Protein AF-A0A8J2YI55-F1 (afdb_monomer)

InterPro domains:
  IPR054331 LiaF, transmembrane domain [PF22570] (16-125)

Secondary structure (DSSP, 8-state):
----------HHHHHHHHHHHHHHHHHHHHHTT-S-HHHHHHHHHHHHHHHHHHHHHHHHHHHH-TTS-TTSHHHHHHHHHHHHHHHHHHHTTSS---TTGGGGGHHHHHHHHHHHHHH------------------TT----HHHHHHHHHHHHHHHHHHHHHHHHHHHHHHHHHHHHHHHHTS--HHHHHHHHHHHHHHHHHHHHHHHHS---------------

Foldseek 3Di:
DDPPPPPPPPPVNVVVVVVCVVVVVVVVCVVVVVDDPVVVVVVLLCVLVVLLVQLVCLCCVCVVPVPDDPPPRPVVSPVSNVVSVQSNCCSVVNDPADPPCPVVCVVVVVVVVVVCVVPVPPPPPVPPPPDDDDPDDDDDDPPVVVVVVVVVVVVVVVVVVVVVVVVVVVVVVVVVVVVVVVVPPPPVVVVVVVVVVVVVVVVVVVVVVVPPDPPPDDDDDDDDDDD

Solvent-accessible surface area (backbone atoms only — not comparable to full-atom values): 13763 Å² total; per-residue (Å²): 136,85,82,77,80,75,81,77,74,53,67,70,60,52,52,52,49,53,50,50,52,52,53,51,51,52,48,51,45,55,72,68,58,73,58,51,77,81,54,52,66,61,47,64,67,52,51,24,58,55,34,30,52,48,8,49,48,36,51,47,51,59,72,77,40,83,83,57,81,86,78,66,55,48,62,57,8,52,53,35,25,54,54,13,47,47,39,43,35,24,76,69,69,77,43,98,51,59,91,81,45,62,73,74,46,50,64,60,53,50,57,46,53,51,48,44,64,72,68,58,74,70,74,78,71,77,70,74,89,78,73,93,74,84,92,80,74,99,76,79,71,84,57,64,64,62,54,52,54,53,52,52,52,54,53,53,52,51,54,55,50,54,50,50,55,52,52,51,54,54,49,52,52,50,52,49,54,53,50,50,57,60,67,64,53,73,63,66,66,58,56,53,52,56,51,49,52,53,53,48,55,54,49,51,54,53,51,50,67,71,66,57,74,82,81,72,80,77,83,79,88,78,88,80,86,89,134

Mean predicted aligned error: 19.99 Å

pLDDT: mean 71.36, std 14.07, range [44.28, 94.06]

Structure (mmCIF, N/CA/C/O backbone):
data_AF-A0A8J2YI55-F1
#
_entry.id   AF-A0A8J2YI55-F1
#
loop_
_atom_site.group_PDB
_atom_site.id
_atom_site.type_symbol
_atom_site.label_atom_id
_atom_site.label_alt_id
_atom_site.label_comp_id
_atom_site.label_asym_id
_atom_site.label_entity_id
_atom_site.label_seq_id
_atom_site.pdbx_PDB_ins_code
_atom_site.Cartn_x
_atom_site.Cartn_y
_atom_site.Cartn_z
_atom_site.occupancy
_atom_site.B_iso_or_equiv
_atom_site.auth_seq_id
_atom_site.auth_comp_id
_atom_site.auth_asym_id
_atom_site.auth_atom_id
_atom_site.pdbx_PDB_model_num
ATOM 1 N N . MET A 1 1 ? -36.485 -15.319 9.448 1.00 51.00 1 MET A N 1
ATOM 2 C CA . MET A 1 1 ? -35.736 -15.897 8.304 1.00 51.00 1 MET A CA 1
ATOM 3 C C . MET A 1 1 ? -34.389 -15.189 8.170 1.00 51.00 1 MET A C 1
ATOM 5 O O . MET A 1 1 ? -34.355 -13.976 8.006 1.00 51.00 1 MET A O 1
ATOM 9 N N . LYS A 1 2 ? -33.278 -15.913 8.351 1.00 55.47 2 LYS A N 1
ATOM 10 C CA . LYS A 1 2 ? -31.9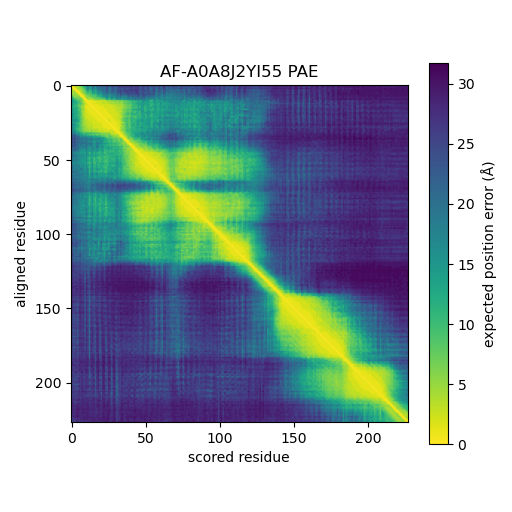15 -15.363 8.473 1.00 55.47 2 LYS A CA 1
ATOM 11 C C . LYS A 1 2 ? -31.319 -15.181 7.069 1.00 55.47 2 LYS A C 1
ATOM 13 O O . LYS A 1 2 ? -30.991 -16.163 6.410 1.00 55.47 2 LYS A O 1
ATOM 18 N N . LYS A 1 3 ? -31.228 -13.933 6.596 1.00 56.69 3 LYS A N 1
ATOM 19 C CA . LYS A 1 3 ? -30.654 -13.567 5.290 1.00 56.69 3 LYS A CA 1
ATOM 20 C C . LYS A 1 3 ? -29.172 -13.965 5.274 1.00 56.69 3 LYS A C 1
ATOM 22 O O . LYS A 1 3 ? -28.342 -13.279 5.870 1.00 56.69 3 LYS A O 1
ATOM 27 N N . ARG A 1 4 ? -28.847 -15.111 4.663 1.00 57.25 4 ARG A N 1
ATOM 28 C CA . ARG A 1 4 ? -27.460 -15.559 4.469 1.00 57.25 4 ARG A CA 1
ATOM 29 C C . ARG A 1 4 ? -26.778 -14.536 3.563 1.00 57.25 4 ARG A C 1
ATOM 31 O O . ARG A 1 4 ? -27.157 -14.393 2.406 1.00 57.25 4 ARG A O 1
ATOM 38 N N . ARG A 1 5 ? -25.814 -13.788 4.104 1.00 56.59 5 ARG A N 1
ATOM 39 C CA . ARG A 1 5 ? -24.928 -12.944 3.301 1.00 56.59 5 ARG A CA 1
ATOM 40 C C . ARG A 1 5 ? -24.047 -13.900 2.505 1.00 56.59 5 ARG A C 1
ATOM 42 O O . ARG A 1 5 ? -23.132 -14.494 3.064 1.00 56.59 5 ARG A O 1
ATOM 49 N N . SER A 1 6 ? -24.375 -14.120 1.238 1.00 50.78 6 SER A N 1
ATOM 50 C CA . SER A 1 6 ? -23.466 -14.783 0.314 1.00 50.78 6 SER A CA 1
ATOM 51 C C . SER A 1 6 ? -22.209 -13.921 0.229 1.00 50.78 6 SER A C 1
ATOM 53 O O . SER A 1 6 ? -22.282 -12.789 -0.253 1.00 50.78 6 SER A O 1
ATOM 55 N N . LEU A 1 7 ? -21.081 -14.422 0.745 1.00 50.50 7 LEU A N 1
ATOM 56 C CA . LEU A 1 7 ? -19.764 -13.871 0.442 1.00 50.50 7 LEU A CA 1
ATOM 57 C C . LEU A 1 7 ? -19.534 -14.072 -1.056 1.00 50.50 7 LEU A C 1
ATOM 59 O O . LEU A 1 7 ? -18.976 -15.075 -1.489 1.00 50.50 7 LEU A O 1
ATOM 63 N N . THR A 1 8 ? -20.005 -13.135 -1.868 1.00 50.19 8 THR A N 1
ATOM 64 C CA . THR A 1 8 ? -19.547 -13.009 -3.245 1.00 50.19 8 THR A CA 1
ATOM 65 C C . THR A 1 8 ?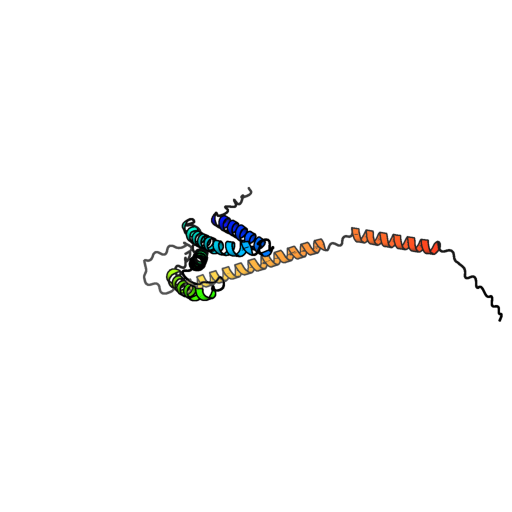 -18.141 -12.438 -3.156 1.00 50.19 8 THR A C 1
ATOM 67 O O . THR A 1 8 ? -17.954 -11.221 -3.137 1.00 50.19 8 THR A O 1
ATOM 70 N N . PHE A 1 9 ? -17.155 -13.317 -2.981 1.00 57.00 9 PHE A N 1
ATOM 71 C CA . PHE A 1 9 ? -15.755 -12.937 -3.078 1.00 57.00 9 PHE A CA 1
ATOM 72 C C . PHE A 1 9 ? -15.529 -12.502 -4.523 1.00 57.00 9 PHE A C 1
ATOM 74 O O . PHE A 1 9 ? -15.527 -13.320 -5.441 1.00 57.00 9 PHE A O 1
ATOM 81 N N . SER A 1 10 ? -15.430 -11.194 -4.740 1.00 67.25 10 SER A N 1
ATOM 82 C CA . SER A 1 10 ? -15.095 -10.653 -6.047 1.00 67.25 10 SER A CA 1
ATOM 83 C C . SER A 1 10 ? -13.754 -11.255 -6.461 1.00 67.25 10 SER A C 1
ATOM 85 O O . SER A 1 10 ? -12.761 -11.053 -5.766 1.00 67.25 10 SER A O 1
ATOM 87 N N . ILE A 1 11 ? -13.725 -11.973 -7.586 1.00 68.25 11 ILE A N 1
ATOM 88 C CA . ILE A 1 11 ? -12.519 -12.541 -8.214 1.00 68.25 11 ILE A CA 1
ATOM 89 C C . ILE A 1 11 ? -11.290 -11.606 -8.120 1.00 68.25 11 ILE A C 1
ATOM 91 O O . ILE A 1 11 ? -10.233 -12.090 -7.722 1.00 68.25 11 ILE A O 1
ATOM 95 N N . PRO A 1 12 ? -11.379 -10.277 -8.364 1.00 54.75 12 PRO A N 1
ATOM 96 C CA . PRO A 1 12 ? -10.222 -9.386 -8.209 1.00 54.75 12 PRO A CA 1
ATOM 97 C C . PRO A 1 12 ? -9.666 -9.319 -6.779 1.00 54.75 12 PRO A C 1
ATOM 99 O O . PRO A 1 12 ? -8.455 -9.268 -6.603 1.00 54.75 12 PRO A O 1
ATOM 102 N N . ASN A 1 13 ? -10.519 -9.365 -5.753 1.00 56.69 13 ASN A N 1
ATOM 103 C CA . ASN A 1 13 ? -10.074 -9.342 -4.359 1.00 56.69 13 ASN A CA 1
ATOM 104 C C . ASN A 1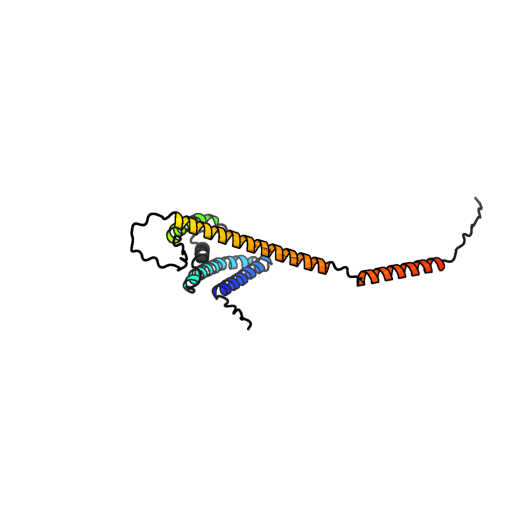 13 ? -9.354 -10.642 -3.991 1.00 56.69 13 ASN A C 1
ATOM 106 O O . ASN A 1 13 ? -8.407 -10.611 -3.213 1.00 56.69 13 ASN A O 1
ATOM 110 N N . LEU A 1 14 ? -9.782 -11.771 -4.567 1.00 70.19 14 LEU A N 1
ATOM 111 C CA . LEU A 1 14 ? -9.111 -13.058 -4.389 1.00 70.19 14 LEU A CA 1
ATOM 112 C C . LEU A 1 14 ? -7.733 -13.045 -5.051 1.00 70.19 14 LEU A C 1
ATOM 114 O O . LEU A 1 14 ? -6.761 -13.443 -4.424 1.00 70.19 14 LEU A O 1
ATOM 118 N N . VAL A 1 15 ? -7.638 -12.528 -6.278 1.00 69.81 15 VAL A N 1
ATOM 119 C CA . VAL A 1 15 ? -6.366 -12.386 -7.001 1.00 69.81 15 VAL A CA 1
ATOM 120 C C . VAL A 1 15 ? -5.394 -11.481 -6.239 1.00 69.81 15 VAL A C 1
ATOM 122 O O . VAL A 1 15 ? -4.246 -11.866 -6.039 1.00 69.81 15 VAL A O 1
ATOM 125 N N . ILE A 1 16 ? -5.855 -10.324 -5.749 1.00 64.06 16 ILE A N 1
ATOM 126 C CA . ILE A 1 16 ? -5.041 -9.399 -4.943 1.00 64.06 16 ILE A CA 1
ATOM 127 C C . ILE A 1 16 ? -4.596 -10.055 -3.632 1.00 64.06 16 ILE A C 1
ATOM 129 O O . ILE A 1 16 ? -3.429 -9.947 -3.263 1.00 64.06 16 ILE A O 1
ATOM 133 N N . ALA A 1 17 ? -5.499 -10.755 -2.939 1.00 65.25 17 ALA A N 1
ATOM 134 C CA . ALA A 1 17 ? -5.166 -11.457 -1.703 1.00 65.25 17 ALA A CA 1
ATOM 135 C C . ALA A 1 17 ? -4.128 -12.563 -1.945 1.00 65.25 17 ALA A C 1
ATOM 137 O O . ALA A 1 17 ? -3.164 -12.662 -1.192 1.00 65.25 17 ALA A O 1
ATOM 138 N N . LEU A 1 18 ? -4.277 -13.346 -3.018 1.00 74.94 18 LEU A N 1
ATOM 139 C CA . LEU A 1 18 ? -3.342 -14.413 -3.378 1.00 74.94 18 LEU A CA 1
ATOM 140 C C . LEU A 1 18 ? -1.953 -13.853 -3.720 1.00 74.94 18 LEU A C 1
ATOM 142 O O . LEU A 1 18 ? -0.944 -14.389 -3.271 1.00 74.94 18 LEU A O 1
ATOM 146 N N . LEU A 1 19 ? -1.907 -12.734 -4.446 1.00 69.00 19 LEU A N 1
ATOM 147 C CA . LEU A 1 19 ? -0.677 -11.996 -4.743 1.00 69.00 19 LEU A CA 1
ATOM 148 C C . LEU A 1 19 ? -0.015 -11.433 -3.487 1.00 69.00 19 LEU A C 1
ATOM 150 O O . LEU A 1 19 ? 1.200 -11.524 -3.346 1.00 69.00 19 LEU A O 1
ATOM 154 N N . CYS A 1 20 ? -0.799 -10.883 -2.561 1.00 64.19 20 CYS A N 1
ATOM 155 C CA . CYS A 1 20 ? -0.294 -10.348 -1.300 1.00 64.19 20 CYS A CA 1
ATOM 156 C C . CYS A 1 20 ? 0.274 -11.461 -0.407 1.00 64.19 20 CYS A C 1
ATOM 158 O O . CYS A 1 20 ? 1.342 -11.292 0.175 1.00 64.19 20 CYS A O 1
ATOM 160 N N . ILE A 1 21 ? -0.384 -12.624 -0.369 1.00 71.50 21 ILE A N 1
ATOM 161 C CA . ILE A 1 21 ? 0.111 -13.819 0.328 1.00 71.50 21 ILE A CA 1
ATOM 162 C C . ILE A 1 21 ? 1.402 -14.328 -0.326 1.00 71.50 21 ILE A C 1
ATOM 164 O O . ILE A 1 21 ? 2.368 -14.599 0.383 1.00 71.50 21 ILE A O 1
ATOM 168 N N . TYR A 1 22 ? 1.451 -14.415 -1.659 1.00 79.25 22 TYR A N 1
ATOM 169 C CA . TYR A 1 22 ? 2.648 -14.837 -2.391 1.00 79.25 22 TYR A CA 1
ATOM 170 C C . TYR A 1 22 ? 3.831 -13.891 -2.142 1.00 79.25 22 TYR A C 1
ATOM 172 O O . TYR A 1 22 ? 4.913 -14.333 -1.762 1.00 79.25 22 TYR A O 1
ATOM 180 N N . PHE A 1 23 ? 3.615 -12.582 -2.293 1.00 71.00 23 PHE A N 1
ATOM 181 C CA . PHE A 1 23 ? 4.650 -11.563 -2.123 1.00 71.00 23 PHE A CA 1
ATOM 182 C C . PHE A 1 23 ? 5.098 -11.426 -0.660 1.00 71.00 23 PHE A C 1
ATOM 184 O O . PHE A 1 23 ? 6.288 -11.300 -0.382 1.00 71.00 23 PHE A O 1
ATOM 191 N N . GLY A 1 24 ? 4.162 -11.507 0.289 1.00 62.84 24 GLY A N 1
ATOM 192 C CA . GLY A 1 24 ? 4.459 -11.500 1.722 1.00 62.84 24 GLY A CA 1
ATOM 193 C C . GLY A 1 24 ? 5.235 -12.741 2.161 1.00 62.84 24 GLY A C 1
ATOM 194 O O . GLY A 1 24 ? 6.214 -12.621 2.895 1.00 62.84 24 GLY A O 1
ATOM 195 N N . GLY A 1 25 ? 4.855 -13.920 1.656 1.00 70.25 25 GLY A N 1
ATOM 196 C CA . GLY A 1 25 ? 5.606 -15.159 1.855 1.00 70.25 25 GLY A CA 1
ATOM 197 C C . GLY A 1 25 ? 7.024 -15.045 1.301 1.00 70.25 25 GLY A C 1
ATOM 198 O O . GLY A 1 25 ? 7.985 -15.326 2.010 1.00 70.25 25 GLY A O 1
ATOM 199 N N . TRP A 1 26 ? 7.167 -14.532 0.079 1.00 70.00 26 TRP A N 1
ATOM 200 C CA . TRP A 1 26 ? 8.471 -14.273 -0.531 1.00 70.00 26 TRP A CA 1
ATOM 201 C C . TRP A 1 26 ? 9.362 -13.363 0.332 1.00 70.00 26 TRP A C 1
ATOM 203 O O . TRP A 1 26 ? 10.534 -13.671 0.557 1.00 70.00 26 TRP A O 1
ATOM 213 N N . LEU A 1 27 ? 8.811 -12.262 0.860 1.00 61.72 27 LEU A N 1
ATOM 214 C CA . LEU A 1 27 ? 9.542 -11.351 1.747 1.00 61.72 27 LEU A CA 1
ATOM 215 C C . LEU A 1 27 ? 9.981 -12.033 3.045 1.00 61.72 27 LEU A C 1
ATOM 217 O O . LEU A 1 27 ? 11.123 -11.860 3.461 1.00 61.72 27 LEU A O 1
ATOM 221 N N . LEU A 1 28 ? 9.100 -12.829 3.657 1.00 71.69 28 LEU A N 1
ATOM 222 C CA . LEU A 1 28 ? 9.413 -13.607 4.857 1.00 71.69 28 LEU A CA 1
ATOM 223 C C . LEU A 1 28 ? 10.580 -14.571 4.613 1.00 71.69 28 LEU A C 1
ATOM 225 O O . LEU A 1 28 ? 11.482 -14.652 5.444 1.00 71.69 28 LEU A O 1
ATOM 229 N N . LEU A 1 29 ? 10.611 -15.249 3.461 1.00 70.69 29 LEU A N 1
ATOM 230 C CA . LEU A 1 29 ? 11.720 -16.134 3.089 1.00 70.69 29 LEU A CA 1
ATOM 231 C C . LEU A 1 29 ? 13.047 -15.369 2.938 1.00 70.69 29 LEU A C 1
ATOM 233 O O . LEU A 1 29 ? 14.092 -15.874 3.351 1.00 70.69 29 LEU A O 1
ATOM 237 N N . ASN A 1 30 ? 13.005 -14.153 2.389 1.00 54.62 30 ASN A N 1
ATOM 238 C CA . ASN A 1 30 ? 14.182 -13.292 2.261 1.00 54.62 30 ASN A CA 1
ATOM 239 C C . ASN A 1 30 ? 14.669 -12.780 3.632 1.00 54.62 30 ASN A C 1
ATOM 241 O O . ASN A 1 30 ? 15.864 -12.801 3.915 1.00 54.62 30 ASN A O 1
ATOM 245 N N . THR A 1 31 ? 13.751 -12.371 4.514 1.00 65.62 31 THR A N 1
ATOM 246 C CA . THR A 1 31 ? 14.076 -11.880 5.865 1.00 65.62 31 THR A CA 1
ATOM 247 C C . THR A 1 31 ? 14.629 -12.975 6.777 1.00 65.62 31 THR A C 1
ATOM 249 O O . THR A 1 31 ? 15.487 -12.691 7.607 1.00 65.62 31 THR A O 1
ATOM 252 N N . LEU A 1 32 ? 14.193 -14.227 6.614 1.00 79.19 32 LEU A N 1
ATOM 253 C CA . LEU A 1 32 ? 14.700 -15.362 7.393 1.00 79.19 32 LEU A CA 1
ATOM 254 C C . LEU A 1 32 ? 16.134 -15.778 7.019 1.00 79.19 32 LEU A C 1
ATOM 256 O O . LEU A 1 32 ? 16.659 -16.719 7.609 1.00 79.19 32 LEU A O 1
ATOM 260 N N . GLY A 1 33 ? 16.767 -15.126 6.035 1.00 61.84 33 GLY A N 1
ATOM 261 C CA . GLY A 1 33 ? 18.126 -15.464 5.600 1.00 61.84 33 GLY A CA 1
ATOM 262 C C . GLY A 1 33 ? 18.242 -16.856 4.966 1.00 61.84 33 GLY A C 1
ATOM 263 O O . GLY A 1 33 ? 19.346 -17.341 4.746 1.00 61.84 33 GLY A O 1
ATOM 264 N N . LEU A 1 34 ? 17.108 -17.498 4.652 1.00 65.44 34 LEU A N 1
ATOM 265 C CA . LEU A 1 34 ? 17.052 -18.799 3.976 1.00 65.44 34 LEU A CA 1
ATOM 266 C C . LEU A 1 34 ? 17.495 -18.697 2.507 1.00 65.44 34 LEU A C 1
ATOM 268 O O . LEU A 1 34 ? 17.828 -19.706 1.887 1.00 65.44 34 LEU A O 1
ATOM 272 N N . MET A 1 35 ? 17.533 -17.481 1.949 1.00 54.12 35 MET A N 1
ATOM 273 C CA . MET A 1 35 ? 18.160 -17.203 0.661 1.00 54.12 35 MET A CA 1
ATOM 274 C C . MET A 1 35 ? 19.665 -16.998 0.834 1.00 54.12 35 MET A C 1
ATOM 276 O O . MET A 1 35 ? 20.137 -15.912 1.161 1.00 54.12 35 MET A O 1
ATOM 280 N N . ASN A 1 36 ? 20.418 -18.063 0.568 1.00 62.06 36 ASN A N 1
ATOM 281 C CA . ASN A 1 36 ? 21.865 -18.009 0.405 1.00 62.06 36 ASN A CA 1
ATOM 282 C C . ASN A 1 36 ? 22.232 -16.960 -0.671 1.00 62.06 36 ASN A C 1
ATOM 284 O O . ASN A 1 36 ? 21.527 -16.834 -1.677 1.00 62.06 36 ASN A O 1
ATOM 288 N N . THR A 1 37 ? 23.333 -16.226 -0.501 1.00 58.47 37 THR A N 1
ATOM 289 C CA . THR A 1 37 ? 23.752 -15.106 -1.378 1.00 58.47 37 THR A CA 1
ATOM 290 C C . THR A 1 37 ? 23.873 -15.486 -2.862 1.00 58.47 37 THR A C 1
ATOM 292 O O . THR A 1 37 ? 23.708 -14.639 -3.736 1.00 58.47 37 THR A O 1
ATOM 295 N N . THR A 1 38 ? 24.060 -16.771 -3.174 1.00 63.81 38 THR A N 1
ATOM 296 C CA . THR A 1 38 ? 24.071 -17.320 -4.542 1.00 63.81 38 THR A CA 1
ATOM 297 C C . THR A 1 38 ? 22.700 -17.290 -5.240 1.00 63.81 38 THR A C 1
ATOM 299 O O . THR A 1 38 ? 22.639 -17.155 -6.458 1.00 63.81 38 THR A O 1
ATOM 302 N N . LEU A 1 39 ? 21.587 -17.388 -4.501 1.00 59.16 39 LEU A N 1
ATOM 303 C CA . LEU A 1 39 ? 20.223 -17.336 -5.063 1.00 59.16 39 LEU A CA 1
ATOM 304 C C . LEU A 1 39 ? 19.681 -15.904 -5.184 1.00 59.16 39 LEU A C 1
ATOM 306 O O . LEU A 1 39 ? 18.695 -15.660 -5.888 1.00 59.16 39 LEU A O 1
ATOM 310 N N . GLN A 1 40 ? 20.330 -14.946 -4.522 1.00 58.78 40 GLN A N 1
ATOM 311 C CA . GLN A 1 40 ? 19.914 -13.546 -4.489 1.00 58.78 40 GLN A CA 1
ATOM 312 C C . GLN A 1 40 ? 20.069 -12.873 -5.863 1.00 58.78 40 GLN A C 1
ATOM 314 O O . GLN A 1 40 ? 19.195 -12.119 -6.290 1.00 58.78 40 GLN A O 1
ATOM 319 N N . THR A 1 41 ? 21.124 -13.220 -6.606 1.00 63.47 41 THR A N 1
ATOM 320 C CA . THR A 1 41 ? 21.376 -12.715 -7.966 1.00 63.47 41 THR A CA 1
ATOM 321 C C . THR A 1 41 ? 20.368 -13.244 -8.983 1.00 63.47 41 THR A C 1
ATOM 323 O O . THR A 1 41 ? 19.884 -12.489 -9.822 1.00 63.47 41 THR A O 1
ATOM 326 N N . SER A 1 42 ? 19.986 -14.520 -8.875 1.00 65.25 42 SER A N 1
ATOM 327 C CA . SER A 1 42 ? 18.988 -15.129 -9.767 1.00 65.25 42 SER A CA 1
ATOM 328 C C . SER A 1 42 ? 17.588 -14.579 -9.502 1.00 65.25 42 SER A C 1
ATOM 330 O O . SER A 1 42 ? 16.824 -14.328 -10.428 1.00 65.25 42 SER A O 1
ATOM 332 N N . THR A 1 43 ? 17.262 -14.335 -8.233 1.00 65.50 43 THR A N 1
ATOM 333 C CA . THR A 1 43 ? 15.964 -13.798 -7.820 1.00 65.50 43 THR A CA 1
ATOM 334 C C . THR A 1 43 ? 15.712 -12.398 -8.365 1.00 65.50 43 THR A C 1
ATOM 336 O O . THR A 1 43 ? 14.625 -12.142 -8.882 1.00 65.50 43 THR A O 1
ATOM 339 N N . LEU A 1 44 ? 16.704 -11.502 -8.284 1.00 67.31 44 LEU A N 1
ATOM 340 C CA . LEU A 1 44 ? 16.571 -10.122 -8.764 1.00 67.31 44 LEU A CA 1
ATOM 341 C C . LEU A 1 44 ? 16.152 -10.049 -10.238 1.00 67.31 44 LEU A C 1
ATOM 343 O O . LEU A 1 44 ? 15.474 -9.101 -10.626 1.00 67.31 44 LEU A O 1
ATOM 347 N N . HIS A 1 45 ? 16.500 -11.068 -11.028 1.00 73.12 45 HIS A N 1
ATOM 348 C CA . HIS A 1 45 ? 16.143 -11.151 -12.437 1.00 73.12 45 HIS A CA 1
ATOM 349 C C . HIS A 1 45 ? 14.657 -11.471 -12.665 1.00 73.12 45 HIS A C 1
ATOM 351 O O . HIS A 1 45 ? 14.083 -10.995 -13.637 1.00 73.12 45 HIS A O 1
ATOM 357 N N . TYR A 1 46 ? 13.996 -12.220 -11.772 1.00 78.38 46 TYR A N 1
ATOM 358 C CA . TYR A 1 46 ? 12.585 -12.617 -11.933 1.00 78.38 46 TYR A CA 1
ATOM 359 C C . TYR A 1 46 ? 11.583 -11.589 -11.400 1.00 78.38 46 TYR A C 1
ATOM 361 O O . TYR A 1 46 ? 10.437 -11.534 -11.853 1.00 78.38 46 TYR A O 1
ATOM 369 N N . VAL A 1 47 ? 11.999 -10.754 -10.449 1.00 76.75 47 VAL A N 1
ATOM 370 C CA . VAL A 1 47 ? 11.145 -9.714 -9.865 1.00 76.75 47 VAL A CA 1
ATOM 371 C C . VAL A 1 47 ? 10.569 -8.721 -10.897 1.00 76.75 47 VAL A C 1
ATOM 373 O O . VAL A 1 47 ? 9.363 -8.464 -10.813 1.00 76.75 47 VAL A O 1
ATOM 376 N N . PRO A 1 48 ? 11.320 -8.188 -11.889 1.00 81.31 48 PRO A N 1
ATOM 377 C CA . PRO A 1 48 ? 10.738 -7.302 -12.902 1.00 81.31 48 PRO A CA 1
ATOM 378 C C . PRO A 1 48 ? 9.595 -7.952 -13.683 1.00 81.31 48 PRO A C 1
ATOM 380 O O . PRO A 1 48 ? 8.559 -7.322 -13.887 1.00 81.31 48 PRO A O 1
ATOM 383 N N . TYR A 1 49 ? 9.728 -9.231 -14.048 1.00 81.88 49 TYR A N 1
ATOM 384 C CA . TYR A 1 49 ? 8.678 -9.969 -14.753 1.00 81.88 49 TYR A CA 1
ATOM 385 C C . TYR A 1 49 ? 7.399 -10.063 -13.916 1.00 81.88 49 TYR A C 1
ATOM 387 O O . TYR A 1 49 ? 6.306 -9.806 -14.423 1.00 81.88 49 TYR A O 1
ATOM 395 N N . GLY A 1 50 ? 7.525 -10.363 -12.619 1.00 81.31 50 GLY A N 1
ATOM 396 C CA . GLY A 1 50 ? 6.384 -10.391 -11.701 1.00 81.31 50 GLY A CA 1
ATOM 397 C C . GLY A 1 50 ? 5.680 -9.036 -11.598 1.00 81.31 50 GLY A C 1
ATOM 398 O O . GLY A 1 50 ? 4.451 -8.972 -11.604 1.00 81.31 50 GLY A O 1
ATOM 399 N N . LEU A 1 51 ? 6.450 -7.947 -11.569 1.00 81.88 51 LEU A N 1
ATOM 400 C CA . LEU A 1 51 ? 5.925 -6.588 -11.456 1.00 81.88 51 LEU A CA 1
ATOM 401 C C . LEU A 1 51 ? 5.214 -6.114 -12.735 1.00 81.88 51 LEU A C 1
ATOM 403 O O . LEU A 1 51 ? 4.177 -5.451 -12.652 1.00 81.88 51 LEU A O 1
ATOM 407 N N . VAL A 1 52 ? 5.724 -6.510 -13.907 1.00 84.88 52 VAL A N 1
ATOM 408 C CA . VAL A 1 52 ? 5.076 -6.281 -15.210 1.00 84.88 52 VAL A CA 1
ATOM 409 C C . VAL A 1 52 ? 3.761 -7.049 -15.302 1.00 84.88 52 VAL A C 1
ATOM 411 O O . VAL A 1 52 ? 2.734 -6.461 -15.643 1.00 84.88 52 VAL A O 1
ATOM 414 N N . VAL A 1 53 ? 3.761 -8.341 -14.955 1.00 84.75 53 VAL A N 1
ATOM 415 C CA . VAL A 1 53 ? 2.545 -9.172 -14.961 1.00 84.75 53 VAL A CA 1
ATOM 416 C C . VAL A 1 53 ? 1.506 -8.612 -13.993 1.00 84.75 53 VAL A C 1
ATOM 418 O O . VAL A 1 53 ? 0.330 -8.520 -14.345 1.00 84.75 53 VAL A O 1
ATOM 421 N N . LEU A 1 54 ? 1.930 -8.174 -12.806 1.00 80.25 54 LEU A N 1
ATOM 422 C CA . LEU A 1 54 ? 1.058 -7.530 -11.830 1.00 80.25 54 LEU A CA 1
ATOM 423 C C . LEU A 1 54 ? 0.451 -6.235 -12.382 1.00 80.25 54 LEU A C 1
ATOM 425 O O . LEU A 1 54 ? -0.768 -6.068 -12.350 1.00 80.25 54 LEU A O 1
ATOM 429 N N . GLY A 1 55 ? 1.279 -5.345 -12.933 1.00 82.00 55 GLY A N 1
ATOM 430 C CA . GLY A 1 55 ? 0.818 -4.094 -13.535 1.00 82.00 55 GLY A CA 1
ATOM 431 C C . GLY A 1 55 ? -0.180 -4.325 -14.670 1.00 82.00 55 GLY A C 1
ATOM 432 O O . GLY A 1 55 ? -1.241 -3.698 -14.700 1.00 82.00 55 GLY A O 1
ATOM 433 N N . ALA A 1 56 ? 0.107 -5.288 -15.549 1.00 82.81 56 ALA A N 1
ATOM 434 C CA . ALA A 1 56 ? -0.773 -5.678 -16.648 1.00 82.81 56 ALA A CA 1
ATOM 435 C C . ALA A 1 56 ? -2.101 -6.254 -16.136 1.00 82.81 56 ALA A C 1
ATOM 437 O O . ALA A 1 56 ? -3.172 -5.878 -16.612 1.00 82.81 56 ALA A O 1
ATOM 438 N N . LEU A 1 57 ? -2.053 -7.119 -15.122 1.00 82.31 57 LEU A N 1
ATOM 439 C CA . LEU A 1 57 ? -3.245 -7.711 -14.524 1.00 82.31 57 LEU A CA 1
ATOM 440 C C . LEU A 1 57 ? -4.136 -6.649 -13.869 1.00 82.31 57 LEU A C 1
ATOM 442 O O . LEU A 1 57 ? -5.354 -6.689 -14.037 1.00 82.31 57 LEU A O 1
ATOM 446 N N . LEU A 1 58 ? -3.550 -5.666 -13.178 1.00 78.75 58 LEU A N 1
ATOM 447 C CA . LEU A 1 58 ? -4.292 -4.535 -12.609 1.00 78.75 58 LEU A CA 1
ATOM 448 C C . LEU A 1 58 ? -4.883 -3.608 -13.675 1.00 78.75 58 LEU A C 1
ATOM 450 O O . LEU A 1 58 ? -5.931 -3.006 -13.439 1.00 78.75 58 LEU A O 1
ATOM 454 N N . LEU A 1 59 ? -4.239 -3.510 -14.837 1.00 80.31 59 LEU A N 1
ATOM 455 C CA . LEU A 1 59 ? -4.745 -2.791 -16.005 1.00 80.31 59 LEU A CA 1
ATOM 456 C C . LEU A 1 59 ? -5.939 -3.504 -16.657 1.00 80.31 59 LEU A C 1
ATOM 458 O O . LEU A 1 59 ? -6.902 -2.847 -17.052 1.00 80.31 59 LEU A O 1
ATOM 462 N N . ILE A 1 60 ? -5.906 -4.837 -16.727 1.00 77.75 60 ILE A N 1
ATOM 463 C CA . ILE A 1 60 ? -6.951 -5.666 -17.352 1.00 77.75 60 ILE A CA 1
ATOM 464 C C . ILE A 1 60 ? -8.136 -5.908 -16.399 1.00 77.75 60 ILE A C 1
ATOM 466 O O . ILE A 1 60 ? -9.286 -5.984 -16.835 1.00 77.75 60 ILE A O 1
ATOM 470 N N . ALA A 1 61 ? -7.898 -5.980 -15.087 1.00 73.62 61 ALA A N 1
ATOM 471 C CA . ALA A 1 61 ? -8.931 -6.191 -14.070 1.00 73.62 61 ALA A CA 1
ATOM 472 C C . ALA A 1 61 ? -10.170 -5.263 -14.184 1.00 73.62 61 ALA A C 1
ATOM 474 O O . ALA A 1 61 ? -11.292 -5.776 -14.086 1.00 73.62 61 ALA A O 1
ATOM 475 N N . PRO A 1 62 ? -10.040 -3.936 -14.401 1.00 69.12 62 PRO A N 1
ATOM 476 C CA . PRO A 1 62 ? -11.193 -3.055 -14.601 1.00 69.12 62 PRO A CA 1
ATOM 477 C C . PRO A 1 62 ? -11.914 -3.277 -15.940 1.00 69.12 62 PRO A C 1
ATOM 479 O O . PRO A 1 62 ? -13.109 -3.007 -16.019 1.00 69.12 62 PRO A O 1
ATOM 482 N N . PHE A 1 63 ? -11.237 -3.806 -16.965 1.00 69.06 63 PHE A N 1
ATOM 483 C CA . PHE A 1 63 ? -11.857 -4.141 -18.254 1.00 69.06 63 PHE A CA 1
ATOM 484 C C . PHE A 1 63 ? -12.805 -5.343 -18.150 1.00 69.06 63 PHE A C 1
ATOM 486 O O . PHE A 1 63 ? -13.835 -5.378 -18.819 1.00 69.06 63 PHE A O 1
ATOM 493 N N . VAL A 1 64 ? -12.489 -6.309 -17.283 1.00 69.25 64 VAL A N 1
ATOM 494 C CA . VAL A 1 64 ? -13.283 -7.540 -17.109 1.00 69.25 64 VAL A CA 1
ATOM 495 C C . VAL A 1 64 ? -14.505 -7.319 -16.207 1.00 69.25 64 VAL A C 1
ATOM 497 O O . VAL A 1 64 ? -15.536 -7.962 -16.388 1.00 69.25 64 VAL A O 1
ATOM 500 N N . ASN A 1 65 ? -14.434 -6.385 -15.252 1.00 59.84 65 ASN A N 1
ATOM 501 C CA . ASN A 1 65 ? -15.519 -6.108 -14.306 1.00 59.84 65 ASN A CA 1
ATOM 502 C C . ASN A 1 65 ? -16.128 -4.716 -14.521 1.00 59.84 65 ASN A C 1
ATOM 504 O O . ASN A 1 65 ? -15.885 -3.786 -13.753 1.00 59.84 65 ASN A O 1
ATOM 508 N N . THR A 1 66 ? -17.025 -4.606 -15.505 1.00 54.22 66 THR A N 1
ATOM 509 C CA . THR A 1 66 ? -17.729 -3.371 -15.919 1.00 54.22 66 THR A CA 1
ATOM 510 C C . THR A 1 66 ? -18.531 -2.678 -14.799 1.00 54.22 66 THR A C 1
ATOM 512 O O . THR A 1 66 ? -18.970 -1.543 -14.956 1.00 54.22 66 THR A O 1
ATOM 515 N N . LYS A 1 67 ? -18.759 -3.343 -13.655 1.00 54.97 67 LYS A N 1
ATOM 516 C CA . LYS A 1 67 ? -19.557 -2.817 -12.529 1.00 54.97 67 LYS A CA 1
ATOM 517 C C . LYS A 1 67 ? -18.737 -2.227 -11.379 1.00 54.97 67 LYS A C 1
ATOM 519 O O . LYS A 1 67 ? -19.328 -1.621 -10.485 1.00 54.97 67 LYS A O 1
ATOM 524 N N . SER A 1 68 ? -17.414 -2.393 -11.367 1.00 48.78 68 SER A N 1
ATOM 525 C CA . SER A 1 68 ? -16.580 -1.811 -10.313 1.00 48.78 68 SER A CA 1
ATOM 526 C C . SER A 1 68 ? -16.190 -0.385 -10.689 1.00 48.78 68 SER A C 1
ATOM 528 O O . SER A 1 68 ? -15.820 -0.117 -11.828 1.00 48.78 68 SER A O 1
ATOM 530 N N . GLN A 1 69 ? -16.309 0.541 -9.739 1.00 50.81 69 GLN A N 1
ATOM 531 C CA . GLN A 1 69 ? -15.961 1.946 -9.922 1.00 50.81 69 GLN A CA 1
ATOM 532 C C . GLN A 1 69 ? -14.553 2.066 -10.521 1.00 50.81 69 GLN A C 1
ATOM 534 O O . GLN A 1 69 ? -13.566 1.713 -9.880 1.00 50.81 69 GLN A O 1
ATOM 539 N N . LEU A 1 70 ? -14.488 2.598 -11.742 1.00 51.19 70 LEU A N 1
ATOM 540 C CA . LEU A 1 70 ? -13.308 2.767 -12.599 1.00 51.19 70 LEU A CA 1
ATOM 541 C C . LEU A 1 70 ? -12.167 3.623 -11.996 1.00 51.19 70 LEU A C 1
ATOM 543 O O . LEU A 1 70 ? -11.230 3.976 -12.698 1.00 51.19 70 LEU A O 1
ATOM 547 N N . GLY A 1 71 ? -12.253 4.021 -10.726 1.00 54.06 71 GLY A N 1
ATOM 548 C CA . GLY A 1 71 ? -11.555 5.203 -10.228 1.00 54.06 71 GLY A CA 1
ATOM 549 C C . GLY A 1 71 ? -10.169 4.987 -9.622 1.00 54.06 71 GLY A C 1
ATOM 550 O O . GLY A 1 71 ? -9.361 5.899 -9.711 1.00 54.06 71 GLY A O 1
ATOM 551 N N . SER A 1 72 ? -9.869 3.840 -8.996 1.00 59.44 72 SER A N 1
ATOM 552 C CA . SER A 1 72 ? -8.706 3.791 -8.079 1.00 59.44 72 SER A CA 1
ATOM 553 C C . SER A 1 72 ? -7.571 2.848 -8.479 1.00 59.44 72 SER A C 1
ATOM 555 O O . SER A 1 72 ? -6.413 3.157 -8.220 1.00 59.44 72 SER A O 1
ATOM 557 N N . ASN A 1 73 ? -7.858 1.708 -9.114 1.00 65.06 73 ASN A N 1
ATOM 558 C CA . ASN A 1 73 ? -6.840 0.652 -9.264 1.00 65.06 73 ASN A CA 1
ATOM 559 C C . ASN A 1 73 ? -6.103 0.689 -10.609 1.00 65.06 73 ASN A C 1
ATOM 561 O O . ASN A 1 73 ? -5.014 0.134 -10.722 1.00 65.06 73 ASN A O 1
ATOM 565 N N . TRP A 1 74 ? -6.663 1.370 -11.612 1.00 71.31 74 TRP A N 1
ATOM 566 C CA . TRP A 1 74 ? -6.034 1.523 -12.929 1.00 71.31 74 TRP A CA 1
ATOM 567 C C . TRP A 1 74 ? -4.723 2.313 -12.844 1.00 71.31 74 TRP A C 1
ATOM 569 O O . TRP A 1 74 ? -3.730 1.970 -13.481 1.00 71.31 74 TRP A O 1
ATOM 579 N N . LEU A 1 75 ? -4.719 3.312 -11.961 1.00 72.00 75 LEU A N 1
ATOM 580 C CA . LEU A 1 75 ? -3.580 4.157 -11.628 1.00 72.00 75 LEU A CA 1
ATOM 581 C C . LEU A 1 75 ? -2.399 3.336 -11.097 1.00 72.00 75 LEU A C 1
ATOM 583 O O . LEU A 1 75 ? -1.279 3.425 -11.596 1.00 72.00 75 LEU A O 1
ATOM 587 N N . PHE A 1 76 ? -2.674 2.475 -10.115 1.00 75.19 76 PHE A N 1
ATOM 588 C CA . PHE A 1 76 ? -1.662 1.606 -9.525 1.00 75.19 76 PHE A CA 1
ATOM 589 C C . PHE A 1 76 ? -1.155 0.558 -10.529 1.00 75.19 76 PHE A C 1
ATOM 591 O O . PHE A 1 76 ? 0.035 0.252 -10.545 1.00 75.19 76 PHE A O 1
ATOM 598 N N . GLY A 1 77 ? -2.023 0.073 -11.426 1.00 80.88 77 GLY A N 1
ATOM 599 C CA . GLY A 1 77 ? -1.633 -0.813 -12.526 1.00 80.88 77 GLY A CA 1
ATOM 600 C C . GLY A 1 77 ? -0.656 -0.164 -13.505 1.00 80.88 77 GLY A C 1
ATOM 601 O O . GLY A 1 77 ? 0.370 -0.757 -13.822 1.00 80.88 77 GLY A O 1
ATOM 602 N N . LEU A 1 78 ? -0.925 1.073 -13.930 1.00 80.00 78 LEU A N 1
ATOM 603 C CA . LEU A 1 78 ? -0.049 1.834 -14.829 1.00 80.00 78 LEU A CA 1
ATOM 604 C C . LEU A 1 78 ? 1.322 2.122 -14.208 1.00 80.00 78 LEU A C 1
ATOM 606 O O . LEU A 1 78 ? 2.345 1.933 -14.867 1.00 80.00 78 LEU A O 1
ATOM 610 N N . ILE A 1 79 ? 1.355 2.536 -12.939 1.00 81.06 79 ILE A N 1
ATOM 611 C CA . ILE A 1 79 ? 2.610 2.800 -12.218 1.00 81.06 79 ILE A CA 1
ATOM 612 C C . ILE A 1 79 ? 3.408 1.503 -12.049 1.00 81.06 79 ILE A C 1
ATOM 614 O O . ILE A 1 79 ? 4.594 1.464 -12.365 1.00 81.06 79 ILE A O 1
ATOM 618 N N . SER A 1 80 ? 2.753 0.418 -11.626 1.00 81.38 80 SER A N 1
ATOM 619 C CA . SER A 1 80 ? 3.398 -0.894 -11.502 1.00 81.38 80 SER A CA 1
ATOM 620 C C . SER A 1 80 ? 3.915 -1.409 -12.848 1.00 81.38 80 SER A C 1
ATOM 622 O O . SER A 1 80 ? 5.004 -1.972 -12.900 1.00 81.38 80 SER A O 1
ATOM 624 N N . LEU A 1 81 ? 3.169 -1.208 -13.940 1.00 86.06 81 LEU A N 1
ATOM 625 C CA . LEU A 1 81 ? 3.567 -1.655 -15.276 1.00 86.06 81 LEU A CA 1
ATOM 626 C C . LEU A 1 81 ? 4.762 -0.857 -15.808 1.00 86.06 81 LEU A C 1
ATOM 628 O O . LEU A 1 81 ? 5.709 -1.444 -16.318 1.00 86.06 81 LEU A O 1
ATOM 632 N N . SER A 1 82 ? 4.722 0.470 -15.688 1.00 82.50 82 SER A N 1
ATOM 633 C CA . SER A 1 82 ? 5.802 1.355 -16.146 1.00 82.50 82 SER A CA 1
ATOM 634 C C . SER A 1 82 ? 7.088 1.151 -15.345 1.00 82.50 82 SER A C 1
ATOM 636 O O . SER A 1 82 ? 8.160 1.031 -15.936 1.00 82.50 82 SER A O 1
ATOM 638 N N . TYR A 1 83 ? 6.989 1.023 -14.020 1.00 83.06 83 TYR A N 1
ATOM 639 C CA . TYR A 1 83 ? 8.138 0.715 -13.168 1.00 83.06 83 TYR A CA 1
ATOM 640 C C . TYR A 1 83 ? 8.676 -0.705 -13.412 1.00 83.06 83 TYR A C 1
ATOM 642 O O . TYR A 1 83 ? 9.882 -0.885 -13.572 1.00 83.06 83 TYR A O 1
ATOM 650 N N . GLY A 1 84 ? 7.795 -1.704 -13.538 1.00 84.19 84 GLY A N 1
ATOM 651 C CA . GLY A 1 84 ? 8.188 -3.067 -13.904 1.00 84.19 84 GLY A CA 1
ATOM 652 C C . GLY A 1 84 ? 8.868 -3.137 -15.273 1.00 84.19 84 GLY A C 1
ATOM 653 O O . GLY A 1 84 ? 9.879 -3.818 -15.418 1.00 84.19 84 GLY A O 1
ATOM 654 N N . GLY A 1 85 ? 8.362 -2.394 -16.261 1.00 84.31 85 GLY A N 1
ATOM 655 C CA . GLY A 1 85 ? 8.952 -2.307 -17.598 1.00 84.31 85 GLY A CA 1
ATOM 656 C C . GLY A 1 85 ? 10.331 -1.648 -17.595 1.00 84.31 85 GLY A C 1
ATOM 657 O O . GLY A 1 85 ? 11.236 -2.123 -18.279 1.00 84.31 85 GLY A O 1
ATOM 658 N N . ALA A 1 86 ? 10.529 -0.608 -16.781 1.00 81.62 86 ALA A N 1
ATOM 659 C CA . ALA A 1 86 ? 11.838 0.022 -16.607 1.00 81.62 86 ALA A CA 1
ATOM 660 C C . ALA A 1 86 ? 12.869 -0.959 -16.019 1.00 81.62 86 ALA A C 1
ATOM 662 O O . ALA A 1 86 ? 13.961 -1.092 -16.569 1.00 81.62 86 ALA A O 1
ATOM 663 N N . LEU A 1 87 ? 12.497 -1.718 -14.981 1.00 80.62 87 LEU A N 1
ATOM 664 C CA . LEU A 1 87 ? 13.355 -2.769 -14.415 1.00 80.62 87 LEU A CA 1
ATOM 665 C C . LEU A 1 87 ? 13.632 -3.905 -15.418 1.00 80.62 87 LEU A C 1
ATOM 667 O O . LEU A 1 87 ? 14.722 -4.468 -15.434 1.00 80.62 87 LEU A O 1
ATOM 671 N N . LEU A 1 88 ? 12.665 -4.242 -16.276 1.00 83.88 88 LEU A N 1
ATOM 672 C CA . LEU A 1 88 ? 12.859 -5.243 -17.329 1.00 83.88 88 LEU A CA 1
ATOM 673 C C . LEU A 1 88 ? 13.850 -4.758 -18.399 1.00 83.88 88 LEU A C 1
ATOM 675 O O . LEU A 1 88 ? 14.641 -5.533 -18.927 1.00 83.88 88 LEU A O 1
ATOM 679 N N . THR A 1 89 ? 13.829 -3.460 -18.693 1.00 82.81 89 THR A N 1
ATOM 680 C CA . THR A 1 89 ? 14.734 -2.823 -19.659 1.00 82.81 89 THR A CA 1
ATOM 681 C C . THR A 1 89 ? 16.180 -2.812 -19.145 1.00 82.81 89 THR A C 1
ATOM 683 O O . THR A 1 89 ? 17.106 -3.019 -19.932 1.00 82.81 89 THR A O 1
ATOM 686 N N . ASP A 1 90 ? 16.369 -2.653 -17.831 1.00 77.56 90 ASP A N 1
ATOM 687 C CA . ASP A 1 90 ? 17.664 -2.832 -17.159 1.00 77.56 90 ASP A CA 1
ATOM 688 C C . ASP A 1 90 ? 18.141 -4.288 -17.204 1.00 77.56 90 ASP A C 1
ATOM 690 O O . ASP A 1 90 ? 19.291 -4.552 -17.556 1.00 77.56 90 ASP A O 1
ATOM 694 N N . ALA A 1 91 ? 17.236 -5.249 -16.988 1.00 76.75 91 ALA A N 1
ATOM 695 C CA . ALA A 1 91 ? 17.551 -6.676 -17.087 1.00 76.75 91 ALA A CA 1
ATOM 696 C C . ALA A 1 91 ? 18.027 -7.108 -18.490 1.00 76.75 91 ALA A C 1
ATOM 698 O O . ALA A 1 91 ? 18.768 -8.083 -18.610 1.00 76.75 91 ALA A O 1
ATOM 699 N N . HIS A 1 92 ? 17.636 -6.382 -19.542 1.00 81.69 92 HIS A N 1
ATOM 700 C CA . HIS A 1 92 ? 18.109 -6.590 -20.914 1.00 81.69 92 HIS A CA 1
ATOM 701 C C . HIS A 1 92 ? 19.296 -5.689 -21.305 1.00 81.69 92 HIS A C 1
ATOM 703 O O . HIS A 1 92 ? 19.692 -5.677 -22.471 1.00 81.69 92 HIS A O 1
ATOM 709 N N . HIS A 1 93 ? 19.872 -4.945 -20.355 1.00 78.19 93 HIS A N 1
ATOM 710 C CA . HIS A 1 93 ? 20.986 -4.014 -20.564 1.00 78.19 93 HIS A CA 1
ATOM 711 C C . HIS A 1 93 ? 20.711 -2.892 -21.585 1.00 78.19 93 HIS A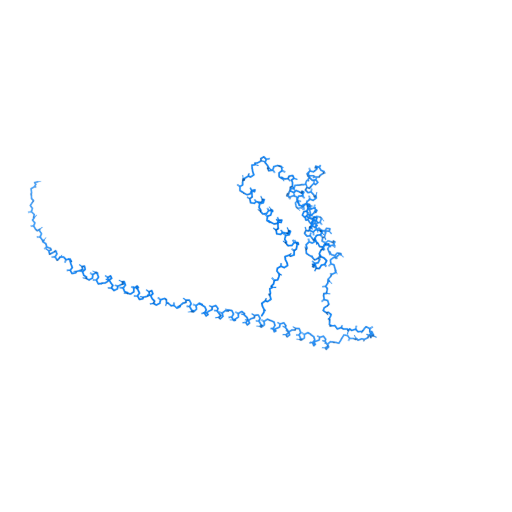 C 1
ATOM 713 O O . HIS A 1 93 ? 21.652 -2.302 -22.115 1.00 78.19 93 HIS A O 1
ATOM 719 N N . LEU A 1 94 ? 19.442 -2.561 -21.861 1.00 75.19 94 LEU A N 1
ATOM 720 C CA . LEU A 1 94 ? 19.105 -1.450 -22.762 1.00 75.19 94 LEU A CA 1
ATOM 721 C C . LEU A 1 94 ? 19.280 -0.087 -22.077 1.00 75.19 94 LEU A C 1
ATOM 723 O O . LEU A 1 94 ? 19.670 0.879 -22.729 1.00 75.19 94 LEU A O 1
ATOM 727 N N . ILE A 1 95 ? 18.970 0.010 -20.779 1.00 74.81 95 ILE A N 1
ATOM 728 C CA . ILE A 1 95 ? 19.059 1.243 -19.979 1.00 74.81 95 ILE A CA 1
ATOM 729 C C . ILE A 1 95 ? 19.498 0.866 -18.565 1.00 74.81 95 ILE A C 1
ATOM 731 O O . ILE A 1 95 ? 18.862 0.016 -17.962 1.00 74.81 95 ILE A O 1
ATOM 735 N N . SER A 1 96 ? 20.527 1.519 -18.013 1.00 72.38 96 SER A N 1
ATOM 736 C CA . SER A 1 96 ? 20.932 1.299 -16.616 1.00 72.38 96 SER A CA 1
ATOM 737 C C . SER A 1 96 ? 19.922 1.941 -15.660 1.00 72.38 96 SER A C 1
ATOM 739 O O . SER A 1 96 ? 19.870 3.171 -15.534 1.00 72.38 96 SER A O 1
ATOM 741 N N . PHE A 1 97 ? 19.092 1.115 -15.026 1.00 72.12 97 PHE A N 1
ATOM 742 C CA . PHE A 1 97 ? 18.012 1.543 -14.141 1.00 72.12 97 PHE A CA 1
ATOM 743 C C . PHE A 1 97 ? 17.998 0.696 -12.866 1.00 72.12 97 PHE A C 1
ATOM 745 O O . PHE A 1 97 ? 17.567 -0.453 -12.855 1.00 72.12 97 PHE A O 1
ATOM 752 N N . GLY A 1 98 ? 18.474 1.274 -11.764 1.00 74.06 98 GLY A N 1
ATOM 753 C CA . GLY A 1 98 ? 18.562 0.571 -10.489 1.00 74.06 98 GLY A CA 1
ATOM 754 C C . GLY A 1 98 ? 17.230 0.504 -9.738 1.00 74.06 98 GLY A C 1
ATOM 755 O O . GLY A 1 98 ? 16.334 1.326 -9.915 1.00 74.06 98 GLY A O 1
ATOM 756 N N . TRP A 1 99 ? 17.133 -0.420 -8.781 1.00 67.69 99 TRP A N 1
ATOM 757 C CA . TRP A 1 99 ? 15.992 -0.525 -7.859 1.00 67.69 99 TRP A CA 1
ATOM 758 C C . TRP A 1 99 ? 15.681 0.780 -7.105 1.00 67.69 99 TRP A C 1
ATOM 760 O O . TRP A 1 99 ? 14.518 1.102 -6.863 1.00 67.69 99 TRP A O 1
ATOM 770 N N . LEU A 1 100 ? 16.718 1.554 -6.774 1.00 73.62 100 LEU A N 1
ATOM 771 C CA . LEU A 1 100 ? 16.617 2.833 -6.061 1.00 73.62 100 LEU A CA 1
ATOM 772 C C . LEU A 1 100 ? 16.360 4.035 -6.982 1.00 73.62 100 LEU A C 1
ATOM 774 O O . LEU A 1 100 ? 16.116 5.137 -6.493 1.00 73.62 100 LEU A O 1
ATOM 778 N N . ASP A 1 101 ? 16.321 3.832 -8.300 1.00 76.19 101 ASP A N 1
ATOM 779 C CA . ASP A 1 101 ? 16.035 4.889 -9.274 1.00 76.19 101 ASP A CA 1
ATOM 780 C C . ASP A 1 101 ? 14.537 5.237 -9.362 1.00 76.19 101 ASP A C 1
ATOM 782 O O . ASP A 1 101 ? 14.093 5.891 -10.304 1.00 76.19 101 ASP A O 1
ATOM 786 N N . ILE A 1 102 ? 13.744 4.884 -8.344 1.00 71.62 102 ILE A N 1
ATOM 787 C CA . ILE A 1 102 ? 12.360 5.356 -8.172 1.00 71.62 102 ILE A CA 1
ATOM 788 C C . ILE A 1 102 ? 12.269 6.881 -8.306 1.00 71.62 102 ILE A C 1
ATOM 790 O O . ILE A 1 102 ? 11.315 7.400 -8.884 1.00 71.62 102 ILE A O 1
ATOM 794 N N . TRP A 1 103 ? 13.294 7.605 -7.851 1.00 72.12 103 TRP A N 1
ATOM 795 C CA . TRP A 1 103 ? 13.367 9.057 -7.997 1.00 72.12 103 TRP A CA 1
ATOM 796 C C . TRP A 1 103 ? 13.470 9.527 -9.451 1.00 72.12 103 TRP A C 1
ATOM 798 O O . TRP A 1 103 ? 12.987 10.611 -9.759 1.00 72.12 103 TRP A O 1
ATOM 808 N N . LYS A 1 104 ? 14.022 8.722 -10.368 1.00 71.56 104 LYS A N 1
ATOM 809 C CA . LYS A 1 104 ? 14.086 9.046 -11.804 1.00 71.56 104 LYS A CA 1
ATOM 810 C C . LYS A 1 104 ? 12.736 8.886 -12.514 1.00 71.56 104 LYS A C 1
ATOM 812 O O . LYS A 1 104 ? 12.587 9.394 -13.620 1.00 71.56 104 LYS A O 1
ATOM 817 N N . LEU A 1 105 ? 11.738 8.247 -11.890 1.00 73.06 105 LEU A N 1
ATOM 818 C CA . LEU A 1 105 ? 10.383 8.097 -12.449 1.00 73.06 105 LEU A CA 1
ATOM 819 C C . LEU A 1 105 ? 9.488 9.333 -12.257 1.00 73.06 105 LEU A C 1
ATOM 821 O O . LEU A 1 105 ? 8.370 9.366 -12.772 1.00 73.06 105 LEU A O 1
ATOM 825 N N . TRP A 1 106 ? 9.959 10.376 -11.569 1.00 70.00 106 TRP A N 1
ATOM 826 C CA . TRP A 1 106 ? 9.187 11.605 -11.368 1.00 70.00 106 TRP A CA 1
ATOM 827 C C . TRP A 1 106 ? 8.656 12.278 -12.659 1.00 70.00 106 TRP A C 1
ATOM 829 O O . TRP A 1 106 ? 7.522 12.760 -12.614 1.00 70.00 106 TRP A O 1
ATOM 839 N N . PRO A 1 107 ? 9.336 12.268 -13.834 1.00 70.12 107 PRO A N 1
ATOM 840 C CA . PRO A 1 107 ? 8.802 12.891 -15.046 1.00 70.12 107 PRO A CA 1
ATOM 841 C C . PRO A 1 107 ? 7.601 12.109 -15.583 1.00 70.12 107 PRO A C 1
ATOM 843 O O . PRO A 1 107 ? 6.633 12.701 -16.055 1.00 70.12 107 PRO A O 1
ATOM 846 N N . VAL A 1 108 ? 7.624 10.779 -15.438 1.00 68.88 108 VAL A N 1
ATOM 847 C CA . VAL A 1 108 ? 6.489 9.905 -15.765 1.00 68.88 108 VAL A CA 1
ATOM 848 C C . VAL A 1 108 ? 5.304 10.245 -14.864 1.00 68.88 108 VAL A C 1
ATOM 850 O O . VAL A 1 108 ? 4.181 10.345 -15.346 1.00 68.88 108 VAL A O 1
ATOM 853 N N . LEU A 1 109 ? 5.561 10.515 -13.581 1.00 67.88 109 LEU A N 1
ATOM 854 C CA . LEU A 1 109 ? 4.552 10.917 -12.598 1.00 67.88 109 LEU A CA 1
ATOM 855 C C . LEU A 1 109 ? 3.923 12.287 -12.931 1.00 67.88 109 LEU A C 1
ATOM 857 O O . LEU A 1 109 ? 2.718 12.464 -12.755 1.00 67.88 109 LEU A O 1
ATOM 861 N N . ILE A 1 110 ? 4.704 13.227 -13.480 1.00 70.88 110 ILE A N 1
ATOM 862 C CA . ILE A 1 110 ? 4.224 14.543 -13.944 1.00 70.88 110 ILE A CA 1
ATOM 863 C C . ILE A 1 110 ? 3.371 14.422 -15.209 1.00 70.88 110 ILE A C 1
ATOM 865 O O . ILE A 1 110 ? 2.252 14.938 -15.231 1.00 70.88 110 ILE A O 1
ATOM 869 N N . VAL A 1 111 ? 3.861 13.729 -16.245 1.00 71.75 111 VAL A N 1
ATOM 870 C CA . VAL A 1 111 ? 3.092 13.478 -17.483 1.00 71.75 111 VAL A CA 1
ATOM 871 C C . VAL A 1 111 ? 1.767 12.809 -17.136 1.00 71.75 111 VAL A C 1
ATOM 873 O O . VAL A 1 111 ? 0.704 13.187 -17.626 1.00 71.75 111 VAL A O 1
ATOM 876 N N . TYR A 1 112 ? 1.827 11.864 -16.210 1.00 68.81 112 TYR A N 1
ATOM 877 C CA . TYR A 1 112 ? 0.674 11.160 -15.700 1.00 68.81 112 TYR A CA 1
ATOM 878 C C . TYR A 1 112 ? -0.303 12.053 -14.918 1.00 68.81 112 TYR A C 1
ATOM 880 O O . TYR A 1 112 ? -1.507 11.971 -15.150 1.00 68.81 112 TYR A O 1
ATOM 888 N N . CYS A 1 113 ? 0.181 12.938 -14.040 1.00 66.12 113 CYS A N 1
ATOM 889 C CA . CYS A 1 113 ? -0.655 13.929 -13.355 1.00 66.12 113 CYS A CA 1
ATOM 890 C C . CYS A 1 113 ? -1.363 14.849 -14.368 1.00 66.12 113 CYS A C 1
ATOM 892 O O . CYS A 1 113 ? -2.562 15.105 -14.250 1.00 66.12 113 CYS A O 1
ATOM 894 N N . GLY A 1 114 ? -0.656 15.251 -15.431 1.00 66.88 114 GLY A N 1
ATOM 895 C CA . GLY A 1 114 ? -1.227 15.986 -16.561 1.00 66.88 114 GLY A CA 1
ATOM 896 C C . GLY A 1 114 ? -2.321 15.201 -17.293 1.00 66.88 114 GLY A C 1
ATOM 897 O O . GLY A 1 114 ? -3.410 15.725 -17.523 1.00 66.88 114 GLY A O 1
ATOM 898 N N . CYS A 1 115 ? -2.091 13.920 -17.594 1.00 63.84 115 CYS A N 1
ATOM 899 C CA . CYS A 1 115 ? -3.112 13.047 -18.180 1.00 63.84 115 CYS A CA 1
ATOM 900 C C . CYS A 1 115 ? -4.314 12.850 -17.247 1.00 63.84 115 CYS A C 1
ATOM 902 O O . CYS A 1 115 ? -5.451 12.863 -17.711 1.00 63.84 115 CYS A O 1
ATOM 904 N N . MET A 1 116 ? -4.103 12.703 -15.938 1.00 59.19 116 MET A N 1
ATOM 905 C CA . MET A 1 116 ? -5.192 12.623 -14.963 1.00 59.19 116 MET A CA 1
ATOM 906 C C . MET A 1 116 ? -6.014 13.915 -14.942 1.00 59.19 116 MET A C 1
ATOM 908 O O . MET A 1 116 ? -7.236 13.848 -14.866 1.00 59.19 116 MET A O 1
ATOM 912 N N . LEU A 1 117 ? -5.382 15.082 -15.057 1.00 63.00 117 LEU A N 1
ATOM 913 C CA . LEU A 1 117 ? -6.093 16.357 -15.138 1.00 63.00 117 LEU A CA 1
ATOM 914 C C . LEU A 1 117 ? -6.935 16.456 -16.426 1.00 63.00 117 LEU A C 1
ATOM 916 O O . LEU A 1 117 ? -8.074 16.916 -16.390 1.00 63.00 117 LEU A O 1
ATOM 920 N N . LEU A 1 118 ? -6.396 15.972 -17.550 1.00 61.91 118 LEU A N 1
ATOM 921 C CA . LEU A 1 118 ? -7.052 16.003 -18.864 1.00 61.91 118 LEU A CA 1
ATOM 922 C C . LEU A 1 118 ? -8.173 14.959 -19.011 1.00 61.91 118 LEU A C 1
ATOM 924 O O . LEU A 1 118 ? -9.208 15.242 -19.612 1.00 61.91 118 LEU A O 1
ATOM 928 N N . PHE A 1 119 ? -7.996 13.754 -18.461 1.00 57.59 119 PHE A N 1
ATOM 929 C CA . PHE A 1 119 ? -8.921 12.624 -18.637 1.00 57.59 119 PHE A CA 1
ATOM 930 C C . PHE A 1 119 ? -9.769 12.308 -17.392 1.00 57.59 119 PHE A C 1
ATOM 932 O O . PHE A 1 119 ? -10.824 11.681 -17.510 1.00 57.59 119 PHE A O 1
ATOM 939 N N . GLY A 1 120 ? -9.354 12.757 -16.205 1.00 50.47 120 GLY A N 1
ATOM 940 C CA . GLY A 1 120 ? -10.024 12.528 -14.916 1.00 50.47 120 GLY A CA 1
ATOM 941 C C . GLY A 1 120 ? -11.200 13.466 -14.632 1.00 50.47 120 GLY A C 1
ATOM 942 O O . GLY A 1 120 ? -11.925 13.264 -13.660 1.00 50.47 120 GLY A O 1
ATOM 943 N N . GLY A 1 121 ? -11.461 14.438 -15.511 1.00 47.00 121 GLY A N 1
ATOM 944 C CA . GLY A 1 121 ? -12.555 15.410 -15.400 1.00 47.00 121 GLY A CA 1
ATOM 945 C C . GLY A 1 121 ? -13.975 14.859 -15.591 1.00 47.00 121 GLY A C 1
ATOM 946 O O . GLY A 1 121 ? -14.923 15.636 -15.674 1.00 47.00 121 GLY A O 1
ATOM 947 N N . ARG A 1 122 ? -14.184 13.538 -15.639 1.00 48.97 122 ARG A N 1
ATOM 948 C CA . ARG A 1 122 ? -15.534 12.958 -15.586 1.00 48.97 122 ARG A CA 1
ATOM 949 C C . ARG A 1 122 ? -15.871 12.571 -14.158 1.00 48.97 122 ARG A C 1
ATOM 951 O O . ARG A 1 122 ? -15.973 11.394 -13.814 1.00 48.97 122 ARG A O 1
ATOM 958 N N . HIS A 1 123 ? -16.112 13.600 -13.346 1.00 44.69 123 HIS A N 1
ATOM 959 C CA . HIS A 1 123 ? -16.970 13.480 -12.178 1.00 44.69 123 HIS A CA 1
ATOM 960 C C . HIS A 1 123 ? -18.262 12.793 -12.623 1.00 44.69 123 HIS A C 1
ATOM 962 O O . HIS A 1 123 ? -19.149 13.407 -13.215 1.00 44.69 123 HIS A O 1
ATOM 968 N N . GLN A 1 124 ? -18.378 11.505 -12.312 1.00 49.62 124 GLN A N 1
ATOM 969 C CA . GLN A 1 124 ? -19.663 10.851 -12.146 1.00 49.62 124 GLN A CA 1
ATOM 970 C C . GLN A 1 124 ? -20.331 11.554 -10.964 1.00 49.62 124 GLN A C 1
ATOM 972 O O . GLN A 1 124 ? -20.334 11.055 -9.837 1.00 49.62 124 GLN A O 1
ATOM 977 N N . LYS A 1 125 ? -20.899 12.740 -11.221 1.00 44.28 125 LYS A N 1
ATOM 978 C CA . LYS A 1 125 ? -22.080 13.181 -10.501 1.00 44.28 125 LYS A CA 1
ATOM 979 C C . LYS A 1 125 ? -23.052 12.033 -10.716 1.00 44.28 125 LYS A C 1
ATOM 981 O O . LYS A 1 125 ? -23.649 11.906 -11.783 1.00 44.28 125 LYS A O 1
ATOM 986 N N . LYS A 1 126 ? -23.156 11.140 -9.732 1.00 46.50 126 LYS A N 1
ATOM 987 C CA . LYS A 1 126 ? -24.354 10.332 -9.576 1.00 46.50 126 LYS A CA 1
ATOM 988 C C . LYS A 1 126 ? -25.441 11.356 -9.298 1.00 46.50 126 LYS A C 1
ATOM 990 O O . LYS A 1 126 ? -25.711 11.676 -8.148 1.00 46.50 126 LYS A O 1
ATOM 995 N N . ALA A 1 127 ? -25.972 11.933 -10.375 1.00 47.19 127 ALA A N 1
ATOM 996 C CA . ALA A 1 127 ? -27.257 12.576 -10.376 1.00 47.19 127 ALA A CA 1
ATOM 997 C C . ALA A 1 127 ? -28.196 11.491 -9.866 1.00 47.19 127 ALA A C 1
ATOM 999 O O . ALA A 1 127 ? -28.525 10.532 -10.569 1.00 47.19 127 ALA A O 1
ATOM 1000 N N . THR A 1 128 ? -28.504 11.578 -8.579 1.00 45.34 128 THR A N 1
ATOM 1001 C CA . THR A 1 128 ? -29.723 11.047 -8.007 1.00 45.34 128 THR A CA 1
ATOM 1002 C C . THR A 1 128 ? -30.829 11.450 -8.966 1.00 45.34 128 THR A C 1
ATOM 1004 O O . THR A 1 128 ? -31.219 12.611 -9.028 1.00 45.34 128 THR A O 1
ATOM 1007 N N . LYS A 1 129 ? -31.245 10.497 -9.804 1.00 48.12 129 LYS A N 1
ATOM 1008 C CA . LYS A 1 129 ? -32.433 10.608 -10.637 1.00 48.12 129 LYS A CA 1
ATOM 1009 C C . LYS A 1 129 ? -33.607 10.752 -9.684 1.00 48.12 129 LYS A C 1
ATOM 1011 O O . LYS A 1 129 ? -34.130 9.746 -9.236 1.00 48.12 129 LYS A O 1
ATOM 1016 N N . ASN A 1 130 ? -33.933 11.987 -9.346 1.00 51.44 130 ASN A N 1
ATOM 1017 C CA . ASN A 1 130 ? -35.223 12.441 -8.855 1.00 51.44 130 ASN A CA 1
ATOM 1018 C C . ASN A 1 130 ? -35.294 13.921 -9.213 1.00 51.44 130 ASN A C 1
ATOM 1020 O O . ASN A 1 130 ? -34.931 14.782 -8.425 1.00 51.44 130 ASN A O 1
ATOM 1024 N N . HIS A 1 131 ? -35.591 14.187 -10.477 1.00 47.00 131 HIS A N 1
ATOM 1025 C CA . HIS A 1 131 ? -36.746 14.972 -10.896 1.00 47.00 131 HIS A CA 1
ATOM 1026 C C . HIS A 1 131 ? -36.578 15.291 -12.378 1.00 47.00 131 HIS A C 1
ATOM 1028 O O . HIS A 1 131 ? -35.567 15.829 -12.819 1.00 47.00 131 HIS A O 1
ATOM 1034 N N . ALA A 1 132 ? -37.575 14.870 -13.149 1.00 49.03 132 ALA A N 1
ATOM 1035 C CA . ALA A 1 132 ? -37.802 15.372 -14.483 1.00 49.03 132 ALA A CA 1
ATOM 1036 C C . ALA A 1 132 ? -37.954 16.894 -14.386 1.00 49.03 132 ALA A C 1
ATOM 1038 O O . ALA A 1 132 ? -38.897 17.368 -13.760 1.00 49.03 132 ALA A O 1
ATOM 1039 N N . TYR A 1 133 ? -37.024 17.638 -14.974 1.00 44.66 133 TYR A N 1
ATOM 1040 C CA . TYR A 1 133 ? -37.285 19.009 -15.382 1.00 44.66 133 TYR A CA 1
ATOM 1041 C C . TYR A 1 133 ? -37.241 19.021 -16.904 1.00 44.66 133 TYR A C 1
ATOM 1043 O O . TYR A 1 133 ? -36.195 18.793 -17.515 1.00 44.66 133 TYR A O 1
ATOM 1051 N N . SER A 1 134 ? -38.434 19.168 -17.478 1.00 46.44 134 SER A N 1
ATOM 1052 C CA . SER A 1 134 ? -38.653 19.507 -18.880 1.00 46.44 134 SER A CA 1
ATOM 1053 C C . SER A 1 134 ? -37.942 20.831 -19.149 1.00 46.44 134 SER A C 1
ATOM 1055 O O . SER A 1 134 ? -38.157 21.801 -18.425 1.00 46.44 134 SER A O 1
ATOM 1057 N N . ASN A 1 135 ? -37.051 20.851 -20.136 1.00 47.22 135 ASN A N 1
ATOM 1058 C CA . ASN A 1 135 ? -36.291 22.029 -20.548 1.00 47.22 135 ASN A CA 1
ATOM 1059 C C . ASN A 1 135 ? -37.097 22.799 -21.597 1.00 47.22 135 ASN A C 1
ATOM 1061 O O . ASN A 1 135 ? -36.736 22.785 -22.771 1.00 47.22 135 ASN A O 1
ATOM 1065 N N . ASP A 1 136 ? -38.177 23.459 -21.177 1.00 52.47 136 ASP A N 1
ATOM 1066 C CA . ASP A 1 136 ? -39.023 24.195 -22.124 1.00 52.47 136 ASP A CA 1
ATOM 1067 C C . ASP A 1 136 ? -39.100 25.710 -21.859 1.00 52.47 136 ASP A C 1
ATOM 1069 O O . ASP A 1 136 ? -39.677 26.413 -22.685 1.00 52.47 136 ASP A O 1
ATOM 1073 N N . HIS A 1 137 ? -38.515 26.264 -20.783 1.00 50.31 137 HIS A N 1
ATOM 1074 C CA . HIS A 1 137 ? -38.628 27.705 -20.459 1.00 50.31 137 HIS A CA 1
ATOM 1075 C C . HIS A 1 137 ? -37.259 28.376 -20.200 1.00 50.31 137 HIS A C 1
ATOM 1077 O O . HIS A 1 137 ? -36.656 28.155 -19.147 1.00 50.31 137 HIS A O 1
ATOM 1083 N N . PRO A 1 138 ? -36.724 29.162 -21.159 1.00 47.91 138 PRO A N 1
ATOM 1084 C CA . PRO A 1 138 ? -35.414 29.806 -21.072 1.00 47.91 138 PRO A CA 1
ATOM 1085 C C . PRO A 1 138 ? -35.467 31.233 -20.486 1.00 47.91 138 PRO A C 1
ATOM 1087 O O . PRO A 1 138 ? -34.968 32.169 -21.112 1.00 47.91 138 PRO A O 1
ATOM 1090 N N . ASP A 1 139 ? -36.041 31.418 -19.294 1.00 56.50 139 ASP A N 1
ATOM 1091 C CA . ASP A 1 139 ? -36.187 32.762 -18.707 1.00 56.50 139 ASP A CA 1
ATOM 1092 C C . ASP A 1 139 ? -36.389 32.828 -17.175 1.00 56.50 139 ASP A C 1
ATOM 1094 O O . ASP A 1 139 ? -36.539 33.918 -16.619 1.00 56.50 139 ASP A O 1
ATOM 1098 N N . GLU A 1 140 ? -36.281 31.721 -16.433 1.00 51.16 140 GLU A N 1
ATOM 1099 C CA . GLU A 1 140 ? -36.414 31.781 -14.970 1.00 51.16 140 GLU A CA 1
ATOM 1100 C C . GLU A 1 140 ? -35.116 32.231 -14.281 1.00 51.16 140 GLU A C 1
ATOM 1102 O O . GLU A 1 140 ? -34.164 31.473 -14.070 1.00 51.16 140 GLU A O 1
ATOM 1107 N N . ALA A 1 141 ? -35.095 33.516 -13.922 1.00 63.31 141 ALA A N 1
ATOM 1108 C CA . ALA A 1 141 ? -34.148 34.101 -12.987 1.00 63.31 141 ALA A CA 1
ATOM 1109 C C . ALA A 1 141 ? -34.020 33.224 -11.731 1.00 63.31 141 ALA A C 1
ATOM 1111 O O . ALA A 1 141 ? -35.019 32.787 -11.168 1.00 63.31 141 ALA A O 1
ATOM 1112 N N . PHE A 1 142 ? -32.779 32.994 -11.291 1.00 64.81 142 PHE A N 1
ATOM 1113 C CA . PHE A 1 142 ? -32.429 32.235 -10.089 1.00 64.81 142 PHE A CA 1
ATOM 1114 C C . PHE A 1 142 ? -33.364 32.573 -8.915 1.00 64.81 142 PHE A C 1
ATOM 1116 O O . PHE A 1 142 ? -33.236 33.634 -8.297 1.00 64.81 142 PHE A O 1
ATOM 1123 N N . ASP A 1 143 ? -34.304 31.674 -8.603 1.00 74.56 143 ASP A N 1
ATOM 1124 C CA . ASP A 1 143 ? -35.226 31.874 -7.491 1.00 74.56 143 ASP A CA 1
ATOM 1125 C C . ASP A 1 143 ? -34.489 31.613 -6.173 1.00 74.56 143 ASP A C 1
ATOM 1127 O O . ASP A 1 143 ? -34.382 30.489 -5.664 1.00 74.56 143 ASP A O 1
ATOM 1131 N N . ALA A 1 144 ? -33.956 32.699 -5.614 1.00 78.88 144 ALA A N 1
ATOM 1132 C CA . ALA A 1 144 ? -33.254 32.705 -4.342 1.00 78.88 144 ALA A CA 1
ATOM 1133 C C . ALA A 1 144 ? -34.092 32.096 -3.201 1.00 78.88 144 ALA A C 1
ATOM 1135 O O . ALA A 1 144 ? -33.515 31.591 -2.234 1.00 78.88 144 ALA A O 1
ATOM 1136 N N . LYS A 1 145 ? -35.432 32.083 -3.305 1.00 80.00 145 LYS A N 1
ATOM 1137 C CA . LYS A 1 145 ? -36.300 31.455 -2.298 1.00 80.00 145 LYS A CA 1
ATOM 1138 C C . LYS A 1 145 ? -36.210 29.935 -2.348 1.00 80.00 145 LYS A C 1
ATOM 1140 O O . LYS A 1 145 ? -36.078 29.311 -1.296 1.00 80.00 145 LYS A O 1
ATOM 1145 N N . VAL A 1 146 ? -36.215 29.347 -3.546 1.00 79.75 146 VAL A N 1
ATOM 1146 C CA . VAL A 1 146 ? -36.066 27.893 -3.730 1.00 79.75 146 VAL A CA 1
ATOM 1147 C C . VAL A 1 146 ? -34.690 27.441 -3.244 1.00 79.75 146 VAL A C 1
ATOM 1149 O O . VAL A 1 146 ? -34.577 26.445 -2.526 1.00 79.75 146 VAL A O 1
ATOM 1152 N N . PHE A 1 147 ? -33.641 28.213 -3.546 1.00 82.00 147 PHE A N 1
ATOM 1153 C CA . PHE A 1 147 ? -32.299 27.933 -3.034 1.00 82.00 147 PHE A CA 1
ATOM 1154 C C . PHE A 1 147 ? -32.237 27.998 -1.500 1.00 82.00 147 PHE A C 1
ATOM 1156 O O . PHE A 1 147 ? -31.728 27.072 -0.869 1.00 82.00 147 PHE A O 1
ATOM 1163 N N . ALA A 1 148 ? -32.806 29.041 -0.886 1.00 86.69 148 ALA A N 1
ATOM 1164 C CA . ALA A 1 148 ? -32.832 29.184 0.570 1.00 86.69 148 ALA A CA 1
ATOM 1165 C C . ALA A 1 148 ? -33.599 28.042 1.259 1.00 86.69 148 ALA A C 1
ATOM 1167 O O . ALA A 1 148 ? -33.179 27.556 2.313 1.00 86.69 148 ALA A O 1
ATOM 1168 N N . GLN A 1 149 ? -34.695 27.579 0.656 1.00 84.81 149 GLN A N 1
ATOM 1169 C CA . GLN A 1 149 ? -35.486 26.472 1.188 1.00 84.81 149 GLN A CA 1
ATOM 1170 C C . GLN A 1 149 ? -34.720 25.142 1.131 1.00 84.81 149 GLN A C 1
ATOM 1172 O O . GLN A 1 149 ? -34.714 24.396 2.114 1.00 84.81 149 GLN A O 1
ATOM 1177 N N . ASN A 1 150 ? -34.013 24.881 0.029 1.00 84.00 150 ASN A N 1
ATOM 1178 C CA . ASN A 1 150 ? -33.168 23.694 -0.108 1.00 84.00 150 ASN A CA 1
ATOM 1179 C C . ASN A 1 150 ? -31.976 23.728 0.862 1.00 84.00 150 ASN A C 1
ATOM 1181 O O . ASN A 1 150 ? -31.687 22.723 1.511 1.00 84.00 150 ASN A O 1
ATOM 1185 N N . LEU A 1 151 ? -31.343 24.895 1.044 1.00 92.62 151 LEU A N 1
ATOM 1186 C CA . LEU A 1 151 ? -30.225 25.061 1.977 1.00 92.62 151 LEU A CA 1
ATOM 1187 C C . LEU A 1 151 ? -30.648 24.786 3.427 1.00 92.62 151 LEU A C 1
ATOM 1189 O O . LEU A 1 151 ? -29.940 24.115 4.176 1.00 92.62 151 LEU A O 1
ATOM 1193 N N . LYS A 1 152 ? -31.835 25.270 3.817 1.00 90.88 152 LYS A N 1
ATOM 1194 C CA . LYS A 1 152 ? -32.390 25.017 5.150 1.00 90.88 152 LYS A CA 1
ATOM 1195 C C . LYS A 1 152 ? -32.619 23.523 5.383 1.00 90.88 152 LYS A C 1
ATOM 1197 O O . LYS A 1 152 ? -32.310 23.022 6.463 1.00 90.88 152 LYS A O 1
ATOM 1202 N N . HIS A 1 153 ? -33.128 22.814 4.375 1.00 91.81 153 HIS A N 1
ATOM 1203 C CA . HIS A 1 153 ? -33.386 21.386 4.506 1.00 91.81 153 HIS A CA 1
ATOM 1204 C C . HIS A 1 153 ? -32.094 20.572 4.669 1.00 91.81 153 HIS A C 1
ATOM 1206 O O . HIS A 1 153 ? -32.032 19.703 5.541 1.00 91.81 153 HIS A O 1
ATOM 1212 N N . ASP A 1 154 ? -31.050 20.890 3.901 1.00 89.75 154 ASP A N 1
ATOM 1213 C CA . ASP A 1 154 ? -29.754 20.210 4.007 1.00 89.75 154 ASP A CA 1
ATOM 1214 C C . ASP A 1 154 ? -29.092 20.434 5.374 1.00 89.75 154 ASP A C 1
ATOM 1216 O O . ASP A 1 154 ? -28.604 19.480 5.991 1.00 89.75 154 ASP A O 1
ATOM 1220 N N . ILE A 1 155 ? -29.148 21.663 5.901 1.00 91.19 155 ILE A N 1
ATOM 1221 C CA . ILE A 1 155 ? -28.612 21.987 7.232 1.00 91.19 155 ILE A CA 1
ATOM 1222 C C . ILE A 1 155 ? -29.343 21.189 8.323 1.00 91.19 155 ILE A C 1
ATOM 1224 O O . ILE A 1 155 ? -28.700 20.598 9.195 1.00 91.19 155 ILE A O 1
ATOM 1228 N N . GLU A 1 156 ? -30.676 21.098 8.268 1.00 91.75 156 GLU A N 1
ATOM 1229 C CA . GLU A 1 156 ? -31.453 20.310 9.237 1.00 91.75 156 GLU A CA 1
ATOM 1230 C C . GLU A 1 156 ? -31.129 18.810 9.172 1.00 91.75 156 GLU A C 1
ATOM 1232 O O . GLU A 1 156 ? -31.018 18.147 10.210 1.00 91.75 156 GLU A O 1
ATOM 1237 N N . GLN A 1 157 ? -30.938 18.260 7.96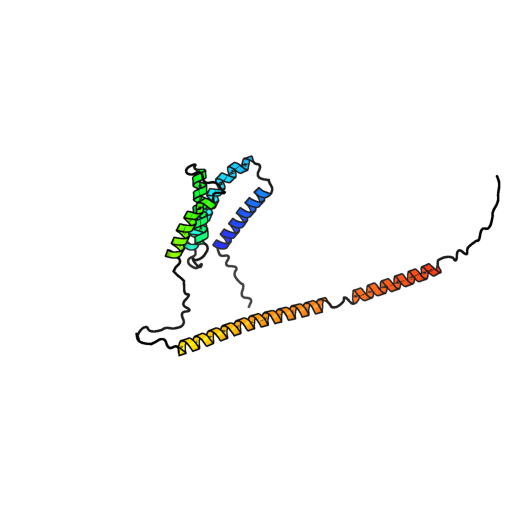9 1.00 92.00 157 GLN A N 1
ATOM 1238 C CA . GLN A 1 157 ? -30.562 16.854 7.801 1.00 92.00 157 GLN A CA 1
ATOM 1239 C C . GLN A 1 157 ? -29.177 16.564 8.380 1.00 92.00 157 GLN A C 1
ATOM 1241 O O . GLN A 1 157 ? -28.982 15.520 9.015 1.00 92.00 157 GLN A O 1
ATOM 1246 N N . GLN A 1 158 ? -28.230 17.485 8.197 1.00 90.69 158 GLN A N 1
ATOM 1247 C CA . GLN A 1 158 ? -26.874 17.348 8.715 1.00 90.69 158 GLN A CA 1
ATOM 1248 C C . GLN A 1 158 ? -26.859 17.400 10.249 1.00 90.69 158 GLN A C 1
ATOM 1250 O O . GLN A 1 158 ? -26.358 16.468 10.880 1.00 90.69 158 GLN A O 1
ATOM 1255 N N . ILE A 1 159 ? -27.554 18.371 10.852 1.00 91.69 159 ILE A N 1
ATOM 1256 C CA . ILE A 1 159 ? -27.712 18.468 12.315 1.00 91.69 159 ILE A CA 1
ATOM 1257 C C . ILE A 1 159 ? -28.370 17.201 12.884 1.00 91.69 159 ILE A C 1
ATOM 1259 O O . ILE A 1 159 ? -27.922 16.644 13.890 1.00 91.69 159 ILE A O 1
ATOM 1263 N N . LYS A 1 160 ? -29.412 16.681 12.222 1.00 93.31 160 LYS A N 1
ATOM 1264 C CA . LYS A 1 160 ? -30.095 15.448 12.649 1.00 93.31 160 LYS A CA 1
ATOM 1265 C C . LYS A 1 160 ? -29.201 14.210 12.542 1.00 93.31 160 LYS A C 1
ATOM 1267 O O . LYS A 1 160 ? -29.381 13.242 13.286 1.00 93.31 160 LYS A O 1
ATOM 1272 N N . LYS A 1 161 ? -28.264 14.187 11.595 1.00 90.94 161 LYS A N 1
ATOM 1273 C CA . LYS A 1 161 ? -27.297 13.095 11.453 1.00 90.94 161 LYS A CA 1
ATOM 1274 C C . LYS A 1 161 ? -26.248 13.137 12.565 1.00 90.94 161 LYS A C 1
ATOM 1276 O O . LYS A 1 161 ? -25.986 12.094 13.164 1.00 90.94 161 LYS A O 1
ATOM 1281 N N . ASP A 1 162 ? -25.746 14.321 12.895 1.00 89.69 162 ASP A N 1
ATOM 1282 C CA . ASP A 1 162 ? -24.731 14.504 13.937 1.00 89.69 162 ASP A CA 1
ATOM 1283 C C . ASP A 1 162 ? -25.294 14.229 15.341 1.00 89.69 162 ASP A C 1
ATOM 1285 O O . ASP A 1 162 ? -24.644 13.575 16.166 1.00 89.69 162 ASP A O 1
ATOM 1289 N N . MET A 1 163 ? -26.554 14.608 15.593 1.00 88.56 163 MET A N 1
ATOM 1290 C CA . MET A 1 163 ? -27.239 14.244 16.837 1.00 88.56 163 MET A CA 1
ATOM 1291 C C . MET A 1 163 ? -27.414 12.727 16.991 1.00 88.56 163 MET A C 1
ATOM 1293 O O . MET A 1 163 ? -27.179 12.203 18.078 1.00 88.56 163 MET A O 1
ATOM 1297 N N . ARG A 1 164 ? -27.743 11.993 15.917 1.00 88.50 164 ARG A N 1
ATOM 1298 C CA . ARG A 1 164 ? -27.865 10.523 15.981 1.00 88.50 164 ARG A CA 1
ATOM 1299 C C . ARG A 1 164 ? -26.540 9.840 16.320 1.00 88.50 164 ARG A C 1
ATOM 1301 O O . ARG A 1 164 ? -26.524 8.955 17.168 1.00 88.50 164 ARG A O 1
ATOM 1308 N N . HIS A 1 165 ? -25.431 10.281 15.725 1.00 85.88 165 HIS A N 1
ATOM 1309 C CA . HIS A 1 165 ? -24.107 9.752 16.073 1.00 85.88 165 HIS A CA 1
ATOM 1310 C C . HIS A 1 165 ? -23.729 10.038 17.532 1.00 85.88 165 HIS A C 1
ATOM 1312 O O . HIS A 1 165 ? -23.159 9.178 18.207 1.00 85.88 165 HIS A O 1
ATOM 1318 N N . THR A 1 166 ? -24.089 11.219 18.035 1.00 89.38 166 THR A N 1
ATOM 1319 C CA . THR A 1 166 ? -23.836 11.602 19.429 1.00 89.38 166 THR A CA 1
ATOM 1320 C C . THR A 1 166 ? -24.658 10.751 20.405 1.00 89.38 166 THR A C 1
ATOM 1322 O O . THR A 1 166 ? -24.126 10.274 21.411 1.00 89.38 166 THR A O 1
ATOM 1325 N N . GLU A 1 167 ? -25.933 10.489 20.100 1.00 88.12 167 GLU A N 1
ATOM 1326 C CA . GLU A 1 167 ? -26.782 9.611 20.916 1.00 88.12 167 GLU A CA 1
ATOM 1327 C C . GLU A 1 167 ? -26.298 8.157 20.924 1.00 88.12 167 GLU A C 1
ATOM 1329 O O . GLU A 1 167 ? -26.310 7.512 21.976 1.00 88.12 167 GLU A O 1
ATOM 1334 N N . GLU A 1 168 ? -25.843 7.633 19.783 1.00 89.62 168 GLU A N 1
ATOM 1335 C CA . GLU A 1 168 ? -25.271 6.285 19.701 1.00 89.62 168 GLU A CA 1
ATOM 1336 C C . GLU A 1 168 ? -23.995 6.160 20.544 1.00 89.62 168 GLU A C 1
ATOM 1338 O O . GLU A 1 168 ? -23.853 5.191 21.296 1.00 89.62 168 GLU A O 1
ATOM 1343 N N . GLY A 1 169 ? -23.117 7.168 20.507 1.00 87.94 169 GLY A N 1
ATOM 1344 C CA . GLY A 1 169 ? -21.926 7.215 21.360 1.00 87.94 169 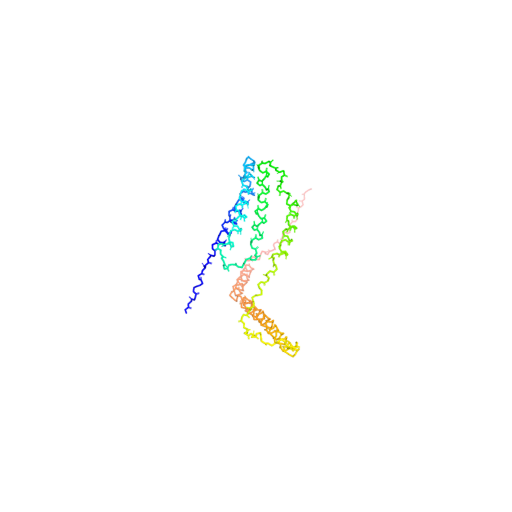GLY A CA 1
ATOM 1345 C C . GLY A 1 169 ? -22.267 7.250 22.855 1.00 87.94 169 GLY A C 1
ATOM 1346 O O . GLY A 1 169 ? -21.657 6.536 23.656 1.00 87.94 169 GLY A O 1
ATOM 1347 N N . LEU A 1 170 ? -23.290 8.018 23.247 1.00 90.25 170 LEU A N 1
ATOM 1348 C CA . LEU A 1 170 ? -23.765 8.067 24.636 1.00 90.25 170 LEU A CA 1
ATOM 1349 C C . LEU A 1 170 ? -24.393 6.743 25.092 1.00 90.25 170 LEU A C 1
ATOM 1351 O O . LEU A 1 170 ? -24.198 6.346 26.244 1.00 90.25 170 LEU A O 1
ATOM 1355 N N . ARG A 1 171 ? -25.126 6.046 24.214 1.00 87.81 171 ARG A N 1
ATOM 1356 C CA . ARG A 1 171 ? -25.684 4.714 24.506 1.00 87.81 171 ARG A CA 1
ATOM 1357 C C . ARG A 1 171 ? -24.579 3.685 24.718 1.00 87.81 171 ARG A C 1
ATOM 1359 O O . ARG A 1 171 ? -24.583 3.022 25.750 1.00 87.81 171 ARG A O 1
ATOM 1366 N N . GLN A 1 172 ? -23.587 3.641 23.828 1.00 90.81 172 GLN A N 1
ATOM 1367 C CA . GLN A 1 172 ? -22.432 2.752 23.984 1.00 90.81 172 GLN A CA 1
ATOM 1368 C C . GLN A 1 172 ? -21.690 3.010 25.297 1.00 90.81 172 GLN A C 1
ATOM 1370 O O . GLN A 1 172 ? -21.386 2.071 26.029 1.00 90.81 172 GLN A O 1
ATOM 1375 N N . LYS 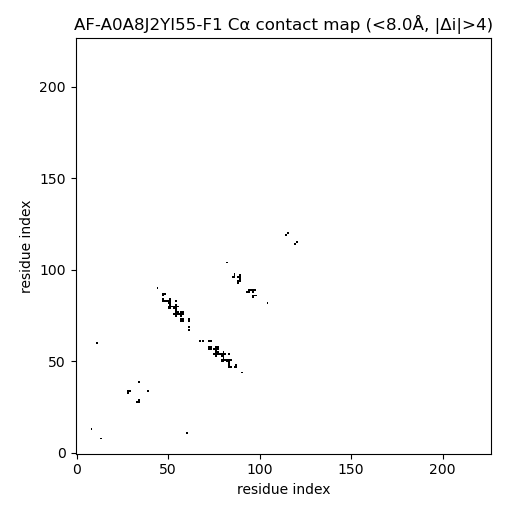A 1 173 ? -21.460 4.281 25.651 1.00 89.12 173 LYS A N 1
ATOM 1376 C CA . LYS A 1 173 ? -20.791 4.629 26.910 1.00 89.12 173 LYS A CA 1
ATOM 1377 C C . LYS A 1 173 ? -21.586 4.179 28.141 1.00 89.12 173 LYS A C 1
ATOM 1379 O O . LYS A 1 173 ? -20.991 3.704 29.104 1.00 89.12 173 LYS A O 1
ATOM 1384 N N . LYS A 1 174 ? -22.920 4.294 28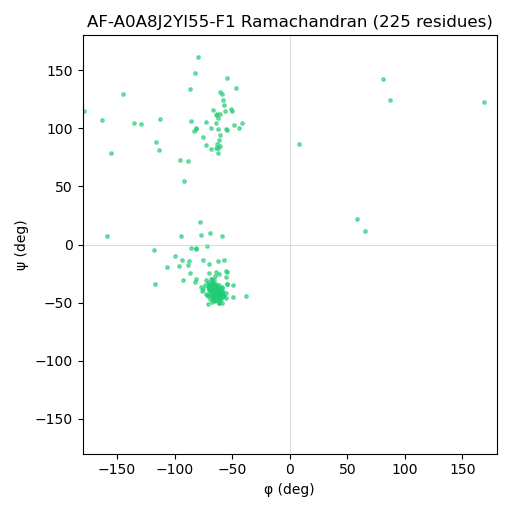.114 1.00 92.31 174 LYS A N 1
ATOM 1385 C CA . LYS A 1 174 ? -23.789 3.785 29.191 1.00 92.31 174 LYS A CA 1
ATOM 1386 C C . LYS A 1 174 ? -23.728 2.263 29.312 1.00 92.31 174 LYS A C 1
ATOM 1388 O O . LYS A 1 174 ? -23.691 1.760 30.432 1.00 92.31 174 LYS A O 1
ATOM 1393 N N . ASP A 1 175 ? -23.694 1.548 28.193 1.00 91.62 175 ASP A N 1
ATOM 1394 C CA . ASP A 1 175 ? -23.608 0.085 28.195 1.00 91.62 175 ASP A CA 1
ATOM 1395 C C . ASP A 1 175 ? -22.255 -0.401 28.734 1.00 91.62 175 ASP A C 1
ATOM 1397 O O . ASP A 1 175 ? -22.229 -1.325 29.547 1.00 91.62 175 ASP A O 1
ATOM 1401 N N . VAL A 1 176 ? -21.152 0.267 28.371 1.00 90.06 176 VAL A N 1
ATOM 1402 C CA . VAL A 1 176 ? -19.814 -0.008 28.928 1.00 90.06 176 VAL A CA 1
ATOM 1403 C C . VAL A 1 176 ? -19.797 0.228 30.437 1.00 90.06 176 VAL A C 1
ATOM 1405 O O . VAL A 1 176 ? -19.435 -0.674 31.183 1.00 90.06 176 VAL A O 1
ATOM 1408 N N . LEU A 1 177 ? -20.290 1.380 30.907 1.00 89.88 177 LEU A N 1
ATOM 1409 C CA . LEU A 1 177 ? -20.374 1.678 32.345 1.00 89.88 177 LEU A CA 1
ATOM 1410 C C . LEU A 1 177 ? -21.220 0.647 33.108 1.00 89.88 177 LEU A C 1
ATOM 1412 O O . LEU A 1 177 ? -20.898 0.282 34.237 1.00 89.88 177 LEU A O 1
ATOM 1416 N N . LYS A 1 178 ? -22.302 0.149 32.500 1.00 90.69 178 LYS A N 1
ATOM 1417 C CA . LYS A 1 178 ? -23.144 -0.892 33.102 1.00 90.69 178 LYS A CA 1
ATOM 1418 C C . LYS A 1 178 ? -22.434 -2.248 33.159 1.00 90.69 178 LYS A C 1
ATOM 1420 O O . LYS A 1 178 ? -22.605 -2.977 34.135 1.00 90.69 178 LYS A O 1
ATOM 1425 N N . GLN A 1 179 ? -21.642 -2.589 32.143 1.00 87.88 179 GLN A N 1
ATOM 1426 C CA . GLN A 1 179 ? -20.814 -3.799 32.143 1.00 87.88 179 GLN A CA 1
ATOM 1427 C C . GLN A 1 179 ? -19.695 -3.713 33.181 1.00 87.88 179 GLN A C 1
ATOM 1429 O O . GLN A 1 179 ? -19.520 -4.656 33.952 1.00 87.88 179 GLN A O 1
ATOM 1434 N N . GLU A 1 180 ? -19.008 -2.574 33.265 1.00 83.75 180 GLU A N 1
ATOM 1435 C CA . GLU A 1 180 ? -17.995 -2.320 34.292 1.00 83.75 180 GLU A CA 1
ATOM 1436 C C . GLU A 1 180 ? -18.602 -2.424 35.696 1.00 83.75 180 GLU A C 1
ATOM 1438 O O . GLU A 1 180 ? -18.051 -3.113 36.549 1.00 83.75 180 GLU A O 1
ATOM 1443 N N . ALA A 1 181 ? -19.785 -1.847 35.931 1.00 84.25 181 ALA A N 1
ATOM 1444 C CA . ALA A 1 181 ? -20.480 -1.966 37.214 1.00 84.25 181 ALA A CA 1
ATOM 1445 C C . ALA A 1 181 ? -20.849 -3.420 37.574 1.00 84.25 181 ALA A C 1
ATOM 1447 O O . ALA A 1 181 ? -20.805 -3.793 38.747 1.00 84.25 181 ALA A O 1
ATOM 1448 N N . HIS A 1 182 ? -21.189 -4.260 36.589 1.00 80.88 182 HIS A N 1
ATOM 1449 C CA . HIS A 1 182 ? -21.427 -5.689 36.818 1.00 80.88 182 HIS A CA 1
ATOM 1450 C C . HIS A 1 182 ? -20.134 -6.473 37.074 1.00 80.88 182 HIS A C 1
ATOM 1452 O O . HIS A 1 182 ? -20.139 -7.388 37.895 1.00 80.88 182 HIS A O 1
ATOM 1458 N N . GLN A 1 183 ? -19.026 -6.105 36.426 1.00 80.25 183 GLN A N 1
ATOM 1459 C CA . GLN A 1 183 ? -17.717 -6.722 36.654 1.00 80.25 183 GLN A CA 1
ATOM 1460 C C . GLN A 1 183 ? -17.123 -6.335 38.016 1.00 80.25 183 GLN A C 1
ATOM 1462 O O . GLN A 1 183 ? -16.461 -7.150 38.656 1.00 80.25 183 GLN A O 1
ATOM 1467 N N . TRP A 1 184 ? -17.420 -5.125 38.491 1.00 70.94 184 TRP A N 1
ATOM 1468 C CA . TRP A 1 184 ? -17.060 -4.643 39.823 1.00 70.94 184 TRP A CA 1
ATOM 1469 C C . TRP A 1 184 ? -17.947 -5.187 40.949 1.00 70.94 184 TRP A C 1
ATOM 1471 O O . TRP A 1 184 ? -17.780 -4.747 42.084 1.00 70.94 184 TRP A O 1
ATOM 1481 N N . GLN A 1 185 ? -18.844 -6.156 40.710 1.00 66.00 185 GLN A N 1
ATOM 1482 C CA . GLN A 1 185 ? -19.434 -6.897 41.827 1.00 66.00 185 GLN A CA 1
ATOM 1483 C C . GLN A 1 185 ? -18.306 -7.645 42.552 1.00 66.00 185 GLN A C 1
ATOM 1485 O O . GLN A 1 185 ? -17.768 -8.610 42.001 1.00 66.00 185 GLN A O 1
ATOM 1490 N N . PRO A 1 186 ? -17.917 -7.224 43.773 1.00 59.72 186 PRO A N 1
ATOM 1491 C CA . PRO A 1 186 ? -16.838 -7.878 44.486 1.00 59.72 186 PRO A CA 1
ATOM 1492 C C . PRO A 1 186 ? -17.232 -9.339 44.662 1.00 59.72 186 PRO A C 1
ATOM 1494 O O . PRO A 1 186 ? -18.349 -9.646 45.091 1.00 59.72 186 PRO A O 1
ATOM 1497 N N . ASN A 1 187 ? -16.322 -10.238 44.284 1.00 62.81 187 ASN A N 1
ATOM 1498 C CA . ASN A 1 187 ? -16.466 -11.673 44.467 1.00 62.81 187 ASN A CA 1
ATOM 1499 C C . ASN A 1 187 ? -16.594 -11.963 45.971 1.00 62.81 187 ASN A C 1
ATOM 1501 O O . ASN A 1 187 ? -15.621 -12.251 46.669 1.00 62.81 187 ASN A O 1
ATOM 1505 N N . SER A 1 188 ? -17.820 -11.859 46.478 1.00 61.31 188 SER A N 1
ATOM 1506 C CA . SER A 1 188 ? -18.175 -12.007 47.889 1.00 61.31 188 SER A CA 1
ATOM 1507 C C . SER A 1 188 ? -17.865 -13.407 48.420 1.00 61.31 188 SER A C 1
ATOM 1509 O O . SER A 1 188 ? -17.802 -13.606 49.631 1.00 61.31 188 SER A O 1
ATOM 1511 N N . LYS A 1 189 ? -17.610 -14.377 47.530 1.00 62.00 189 LYS A N 1
ATOM 1512 C CA . LYS A 1 189 ? -17.111 -15.705 47.896 1.00 62.00 189 LYS A CA 1
ATOM 1513 C C . LYS A 1 189 ? -15.621 -15.680 48.253 1.00 62.00 189 LYS A C 1
ATOM 1515 O O . LYS A 1 189 ? -15.247 -16.291 49.249 1.00 62.00 189 LYS A O 1
ATOM 1520 N N . GLY A 1 190 ? -14.803 -14.918 47.524 1.00 67.81 190 GLY A N 1
ATOM 1521 C CA . GLY A 1 190 ? -13.369 -14.772 47.808 1.00 67.81 190 GLY A CA 1
ATOM 1522 C C . GLY A 1 190 ? -13.091 -14.033 49.121 1.00 67.81 190 GLY A C 1
ATOM 1523 O O . GLY A 1 190 ? -12.220 -14.438 49.885 1.00 67.81 190 GLY A O 1
ATOM 1524 N N . GLN A 1 191 ? -13.894 -13.013 49.450 1.00 70.62 191 GLN A N 1
ATOM 1525 C CA . GLN A 1 191 ? -13.760 -12.305 50.731 1.00 70.62 191 GLN A CA 1
ATOM 1526 C C . GLN A 1 191 ? -14.085 -13.197 51.937 1.00 70.62 191 GLN A C 1
ATOM 1528 O O . GLN A 1 191 ? -13.391 -13.127 52.948 1.00 70.62 191 GLN A O 1
ATOM 1533 N N . ARG A 1 192 ? -15.082 -14.087 51.826 1.00 75.25 192 ARG A N 1
ATOM 1534 C CA . ARG A 1 192 ? -15.409 -15.034 52.907 1.00 75.25 192 ARG A CA 1
ATOM 1535 C C . ARG A 1 192 ? -14.327 -16.096 53.098 1.00 75.25 192 ARG A C 1
ATOM 1537 O O . ARG A 1 192 ? -14.057 -16.452 54.239 1.00 75.25 192 ARG A O 1
ATOM 1544 N N . GLN A 1 193 ? -13.700 -16.572 52.020 1.00 80.38 193 GLN A N 1
ATOM 1545 C CA . GLN A 1 193 ? -12.590 -17.532 52.107 1.00 80.38 193 GLN A CA 1
ATOM 1546 C C . GLN A 1 193 ? -11.359 -16.907 52.765 1.00 80.38 193 GLN A C 1
ATOM 1548 O O . GLN A 1 193 ? -10.846 -17.452 53.736 1.00 80.38 193 GLN A O 1
ATOM 1553 N N . HIS A 1 194 ? -10.964 -15.711 52.326 1.00 81.44 194 HIS A N 1
ATOM 1554 C CA . HIS A 1 194 ? -9.828 -15.010 52.920 1.00 81.44 194 HIS A CA 1
ATOM 1555 C C . HIS A 1 194 ? -10.089 -14.639 54.393 1.00 81.44 194 HIS A C 1
ATOM 1557 O O . HIS A 1 194 ? -9.182 -14.657 55.225 1.00 81.44 194 HIS A O 1
ATOM 1563 N N . GLU A 1 195 ? -11.332 -14.318 54.769 1.00 87.88 195 GLU A N 1
ATOM 1564 C CA . GLU A 1 195 ? -11.673 -14.086 56.177 1.00 87.88 195 GLU A CA 1
ATOM 1565 C C . GLU A 1 195 ? -11.650 -15.382 57.008 1.00 87.88 195 GLU A C 1
ATOM 1567 O O . GLU A 1 195 ? -11.210 -15.363 58.159 1.00 87.88 195 GLU A O 1
ATOM 1572 N N . GLN A 1 196 ? -12.061 -16.518 56.435 1.00 90.00 196 GLN A N 1
ATOM 1573 C CA . GLN A 1 196 ? -11.957 -17.828 57.087 1.00 90.00 196 GLN A CA 1
ATOM 1574 C C . GLN A 1 196 ? -10.499 -18.250 57.303 1.00 90.00 196 GLN A C 1
ATOM 1576 O O . GLN A 1 196 ? -10.166 -18.670 58.413 1.00 90.00 196 GLN A O 1
ATOM 1581 N N . GLU A 1 197 ? -9.625 -18.056 56.315 1.00 91.00 197 GLU A N 1
ATOM 1582 C CA . GLU A 1 197 ? -8.186 -18.330 56.442 1.00 91.00 197 GLU A CA 1
ATOM 1583 C C . GLU A 1 197 ? -7.541 -17.459 57.522 1.00 91.00 197 GLU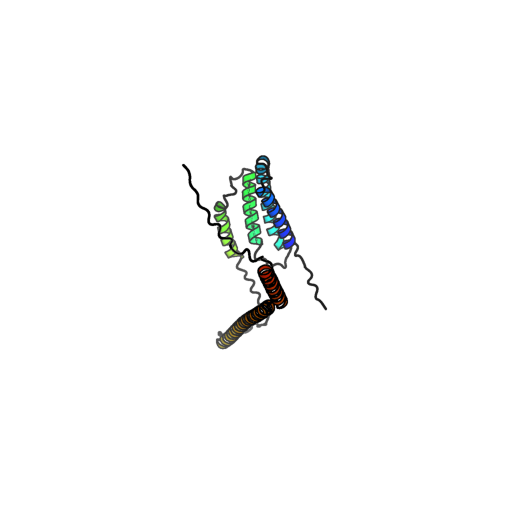 A C 1
ATOM 1585 O O . GLU A 1 197 ? -6.829 -17.968 58.387 1.00 91.00 197 GLU A O 1
ATOM 1590 N N . ARG A 1 198 ? -7.855 -16.154 57.568 1.00 89.88 198 ARG A N 1
ATOM 1591 C CA . ARG A 1 198 ? -7.349 -15.282 58.645 1.00 89.88 198 ARG A CA 1
ATOM 1592 C C . ARG A 1 198 ? -7.822 -15.739 60.021 1.00 89.88 198 ARG A C 1
ATOM 1594 O O . ARG A 1 198 ? -7.054 -15.671 60.980 1.00 89.88 198 ARG A O 1
ATOM 1601 N N . ARG A 1 199 ? -9.063 -16.221 60.135 1.00 92.69 199 ARG A N 1
ATOM 1602 C CA . ARG A 1 199 ? -9.588 -16.774 61.394 1.00 92.69 199 ARG A CA 1
ATOM 1603 C C . ARG A 1 199 ? -8.905 -18.090 61.770 1.00 92.69 199 ARG A C 1
ATOM 1605 O O . ARG A 1 199 ? -8.684 -18.310 62.959 1.00 92.69 199 ARG A O 1
ATOM 1612 N N . GLN A 1 200 ? -8.563 -18.944 60.806 1.00 93.12 200 GLN A N 1
ATOM 1613 C CA . GLN A 1 200 ? -7.805 -20.176 61.056 1.00 93.12 200 GLN A CA 1
ATOM 1614 C C . GLN A 1 200 ? -6.371 -19.870 61.497 1.00 93.12 200 GLN A C 1
ATOM 1616 O O . GLN A 1 200 ? -5.980 -20.306 62.576 1.00 93.12 200 GLN A O 1
ATOM 1621 N N . ALA A 1 201 ? -5.652 -19.010 60.775 1.00 91.56 201 ALA A N 1
ATOM 1622 C CA . ALA A 1 201 ? -4.296 -18.598 61.141 1.00 91.56 201 ALA A CA 1
ATOM 1623 C C . ALA A 1 201 ? -4.237 -17.936 62.533 1.00 91.56 201 ALA A C 1
ATOM 1625 O O . ALA A 1 201 ? -3.316 -18.173 63.313 1.00 91.56 201 ALA A O 1
ATOM 1626 N N . GLN A 1 202 ? -5.249 -17.138 62.899 1.00 94.06 202 GLN A N 1
ATOM 1627 C CA . GLN A 1 202 ? -5.347 -16.573 64.250 1.00 94.06 202 GLN A CA 1
ATOM 1628 C C . GLN A 1 202 ? -5.592 -17.634 65.331 1.00 94.06 202 GLN A C 1
ATOM 1630 O O . GLN A 1 202 ? -5.125 -17.464 66.459 1.00 94.06 202 GLN A O 1
ATOM 1635 N N . ARG A 1 203 ? -6.326 -18.711 65.023 1.00 92.69 203 ARG A N 1
ATOM 1636 C CA . ARG A 1 203 ? -6.527 -19.832 65.955 1.00 92.69 203 ARG A CA 1
ATOM 1637 C C . ARG A 1 203 ? -5.247 -20.637 66.134 1.00 92.69 203 ARG A C 1
ATOM 1639 O O . ARG A 1 203 ? -4.898 -20.931 67.271 1.00 92.69 203 ARG A O 1
ATOM 1646 N N . GLU A 1 204 ? -4.538 -20.927 65.050 1.00 92.00 204 GLU A N 1
ATOM 1647 C CA . GLU A 1 204 ? -3.261 -21.646 65.090 1.00 92.00 204 GLU A CA 1
ATOM 1648 C C . GLU A 1 204 ? -2.196 -20.865 65.860 1.00 92.00 204 GLU A C 1
ATOM 1650 O O . GLU A 1 204 ? -1.567 -21.417 66.755 1.00 92.00 204 GLU A O 1
ATOM 1655 N N . ASN A 1 205 ? -2.067 -19.558 65.613 1.00 92.62 205 ASN A N 1
ATOM 1656 C CA . ASN A 1 205 ? -1.127 -18.712 66.355 1.00 92.62 205 ASN A CA 1
ATOM 1657 C C . ASN A 1 205 ? -1.487 -18.630 67.853 1.00 92.62 205 ASN A C 1
ATOM 1659 O O . ASN A 1 205 ? -0.613 -18.687 68.715 1.00 92.62 205 ASN A O 1
ATOM 1663 N N . LYS A 1 206 ? -2.784 -18.573 68.194 1.00 90.50 206 LYS A N 1
ATOM 1664 C CA . LYS A 1 206 ? -3.211 -18.670 69.600 1.00 90.50 206 LYS A CA 1
ATOM 1665 C C . LYS A 1 206 ? -2.826 -20.011 70.223 1.00 90.50 206 LYS A C 1
ATOM 1667 O O . LYS A 1 206 ? -2.320 -20.003 71.334 1.00 90.50 206 LYS A O 1
ATOM 1672 N N . LEU A 1 207 ? -3.053 -21.130 69.535 1.00 90.19 207 LEU A N 1
ATOM 1673 C CA . LEU A 1 207 ? -2.694 -22.464 70.031 1.00 90.19 207 LEU A CA 1
ATOM 1674 C C . LEU A 1 207 ? -1.178 -22.626 70.191 1.00 90.19 207 LEU A C 1
ATOM 1676 O O . LEU A 1 207 ? -0.741 -23.153 71.208 1.00 90.19 207 LEU A O 1
ATOM 1680 N N . ALA A 1 208 ? -0.387 -22.108 69.248 1.00 85.00 208 ALA A N 1
ATOM 1681 C CA . ALA A 1 208 ? 1.072 -22.119 69.321 1.00 85.00 208 ALA A CA 1
ATOM 1682 C C . ALA A 1 208 ? 1.592 -21.371 70.560 1.00 85.00 208 ALA A C 1
ATOM 1684 O O . ALA A 1 208 ? 2.440 -21.895 71.273 1.00 85.00 208 ALA A O 1
ATOM 1685 N N . ARG A 1 209 ? 1.006 -20.211 70.898 1.00 81.88 209 ARG A N 1
ATOM 1686 C CA . ARG A 1 209 ? 1.347 -19.478 72.134 1.00 81.88 209 ARG A CA 1
ATOM 1687 C C . ARG A 1 209 ? 1.006 -20.217 73.429 1.00 81.88 209 ARG A C 1
ATOM 1689 O O . ARG A 1 209 ? 1.577 -19.891 74.460 1.00 81.88 209 ARG A O 1
ATOM 1696 N N . PHE A 1 210 ? 0.060 -21.156 73.412 1.00 83.19 210 PHE A N 1
ATOM 1697 C CA . PHE A 1 210 ? -0.239 -21.994 74.582 1.00 83.19 210 PHE A CA 1
ATOM 1698 C C . PHE A 1 210 ? 0.626 -23.259 74.640 1.00 83.19 210 PHE A C 1
ATOM 1700 O O . PHE A 1 210 ? 0.689 -23.890 75.691 1.00 83.19 210 PHE A O 1
ATOM 1707 N N . ALA A 1 211 ? 1.252 -23.643 73.524 1.00 78.12 211 ALA A N 1
ATOM 1708 C CA . ALA A 1 211 ? 2.084 -24.836 73.413 1.00 78.12 211 ALA A CA 1
ATOM 1709 C C . ALA A 1 211 ? 3.576 -24.563 73.653 1.00 78.12 211 ALA A C 1
ATOM 1711 O O . ALA A 1 211 ? 4.322 -25.520 73.839 1.00 78.12 211 ALA A O 1
ATOM 1712 N N . GLU A 1 212 ? 4.017 -23.299 73.668 1.00 74.44 212 GLU A N 1
ATOM 1713 C CA . GLU A 1 212 ? 5.363 -22.957 74.131 1.00 74.44 212 GLU A CA 1
ATOM 1714 C C . GLU A 1 212 ? 5.473 -23.249 75.637 1.00 74.44 212 GLU A C 1
ATOM 1716 O O . GLU A 1 212 ? 4.769 -22.623 76.441 1.00 74.44 212 GLU A O 1
ATOM 1721 N N . PRO A 1 213 ? 6.329 -24.206 76.047 1.00 64.25 213 PRO A N 1
ATOM 1722 C CA . PRO A 1 213 ? 6.659 -24.391 77.445 1.00 64.25 213 PRO A CA 1
ATOM 1723 C C . PRO A 1 213 ? 7.290 -23.092 77.925 1.00 64.25 213 PRO A C 1
ATOM 1725 O O . PRO A 1 213 ? 8.179 -22.549 77.275 1.00 64.25 213 PRO A O 1
ATOM 1728 N N . ASN A 1 214 ? 6.812 -22.586 79.056 1.00 63.88 214 ASN A N 1
ATOM 1729 C CA . ASN A 1 214 ? 7.421 -21.463 79.744 1.00 63.88 214 ASN A CA 1
ATOM 1730 C C . ASN A 1 214 ? 8.818 -21.917 80.204 1.00 63.88 214 ASN A C 1
ATOM 1732 O O . ASN A 1 214 ? 8.968 -22.400 81.326 1.00 63.88 214 ASN A O 1
ATOM 1736 N N . GLU A 1 215 ? 9.817 -21.849 79.315 1.00 56.03 215 GLU A N 1
ATOM 1737 C CA . GLU A 1 215 ? 11.233 -22.013 79.640 1.00 56.03 215 GLU A CA 1
ATOM 1738 C C . GLU A 1 215 ? 11.635 -20.805 80.475 1.00 56.03 215 GLU A C 1
ATOM 1740 O O . GLU A 1 215 ? 12.117 -19.761 80.035 1.00 56.03 215 GLU A O 1
ATOM 1745 N N . GLN A 1 216 ? 11.294 -20.970 81.740 1.00 53.62 216 GLN A N 1
ATOM 1746 C CA . GLN A 1 216 ? 11.631 -20.145 82.859 1.00 53.62 216 GLN A CA 1
ATOM 1747 C C . GLN A 1 216 ? 13.152 -20.147 82.977 1.00 53.62 216 GLN A C 1
ATOM 1749 O O . GLN A 1 216 ? 13.740 -21.056 83.548 1.00 53.62 216 GLN A O 1
ATOM 1754 N N . LYS A 1 217 ? 13.753 -19.124 82.362 1.00 58.66 217 LYS A N 1
ATOM 1755 C CA . LYS A 1 217 ? 14.951 -18.400 82.791 1.00 58.66 217 LYS A CA 1
ATOM 1756 C C . LYS A 1 217 ? 15.641 -19.051 83.999 1.00 58.66 217 LYS A C 1
ATOM 1758 O O . LYS A 1 217 ? 15.376 -18.681 85.141 1.00 58.66 217 LYS A O 1
ATOM 1763 N N . THR A 1 218 ? 16.518 -20.013 83.741 1.00 57.03 218 THR A N 1
ATOM 1764 C CA . THR A 1 218 ? 17.553 -20.393 84.698 1.00 57.03 218 THR A CA 1
ATOM 1765 C C . THR A 1 218 ? 18.681 -19.393 84.533 1.00 57.03 218 THR A C 1
ATOM 1767 O O . THR A 1 218 ? 19.454 -19.445 83.577 1.00 57.03 218 THR A O 1
ATOM 1770 N N . ASP A 1 219 ? 18.681 -18.422 85.442 1.00 62.88 219 ASP A N 1
ATOM 1771 C CA . ASP A 1 219 ? 19.869 -17.680 85.824 1.00 62.88 219 ASP A CA 1
ATOM 1772 C C . ASP A 1 219 ? 20.964 -18.707 86.161 1.00 62.88 219 ASP A C 1
ATOM 1774 O O . ASP A 1 219 ? 20.783 -19.502 87.081 1.00 62.88 219 ASP A O 1
ATOM 1778 N N . ASP A 1 220 ? 22.064 -18.720 85.404 1.00 57.09 220 ASP A N 1
ATOM 1779 C CA . ASP A 1 220 ? 23.283 -19.430 85.794 1.00 57.09 220 ASP A CA 1
ATOM 1780 C C . ASP A 1 220 ? 24.395 -18.398 85.997 1.00 57.09 220 ASP A C 1
ATOM 1782 O O . ASP A 1 220 ? 25.115 -17.959 85.095 1.00 57.09 220 ASP A O 1
ATOM 1786 N N . ASP A 1 221 ? 24.400 -17.942 87.243 1.00 65.69 221 ASP A N 1
ATOM 1787 C CA . ASP A 1 221 ? 25.524 -17.415 87.987 1.00 65.69 221 ASP A CA 1
ATOM 1788 C C . ASP A 1 221 ? 26.559 -18.531 88.186 1.00 65.69 221 ASP A C 1
ATOM 1790 O O . ASP A 1 221 ? 26.327 -19.462 88.949 1.00 65.69 221 ASP A O 1
ATOM 1794 N N . SER A 1 222 ? 27.721 -18.429 87.540 1.00 51.94 222 SER A N 1
ATOM 1795 C CA . SER A 1 222 ? 28.958 -18.958 88.123 1.00 51.94 222 SER A CA 1
ATOM 1796 C C . SER A 1 222 ? 30.181 -18.362 87.431 1.00 51.94 222 SER A C 1
ATOM 1798 O O . SER A 1 222 ? 30.523 -18.715 86.301 1.00 51.94 222 SER A O 1
ATOM 1800 N N . GLY A 1 223 ? 30.866 -17.459 88.129 1.00 55.66 223 GLY A N 1
ATOM 1801 C CA . GLY A 1 223 ? 32.245 -17.105 87.820 1.00 55.66 223 GLY A CA 1
ATOM 1802 C C . GLY A 1 223 ? 33.247 -18.097 88.417 1.00 55.66 223 GLY A C 1
ATOM 1803 O O . GLY A 1 223 ? 33.030 -18.603 89.509 1.00 55.66 223 GLY A O 1
ATOM 1804 N N . HIS A 1 224 ? 34.380 -18.312 87.745 1.00 50.25 224 HIS A N 1
ATOM 1805 C CA . HIS A 1 224 ? 35.710 -18.581 88.330 1.00 50.25 224 HIS A CA 1
ATOM 1806 C C . HIS A 1 224 ? 36.718 -18.736 87.170 1.00 50.25 224 HIS A C 1
ATOM 1808 O O . HIS A 1 224 ? 36.468 -19.526 86.273 1.00 50.25 224 HIS A O 1
ATOM 1814 N N . ASN A 1 225 ? 37.721 -17.867 86.994 1.00 51.44 225 ASN A N 1
ATOM 1815 C CA . ASN A 1 225 ? 38.997 -17.722 87.722 1.00 51.44 225 ASN A CA 1
ATOM 1816 C C . ASN A 1 225 ? 40.088 -18.719 87.264 1.00 51.44 225 ASN A C 1
ATOM 1818 O O . ASN A 1 225 ? 39.792 -19.900 87.102 1.00 51.44 225 ASN A O 1
ATOM 1822 N N . LYS A 1 226 ? 41.342 -18.219 87.232 1.00 50.88 226 LYS A N 1
ATOM 1823 C CA . LYS A 1 226 ? 42.649 -18.858 86.923 1.00 50.88 226 LYS A CA 1
ATOM 1824 C C . LYS A 1 226 ? 43.002 -18.866 85.425 1.00 50.88 226 LYS A C 1
ATOM 1826 O O . LYS A 1 226 ? 42.209 -19.346 84.630 1.00 50.88 226 LYS A O 1
ATOM 1831 N N . GLU A 1 227 ? 44.129 -18.341 84.948 1.00 53.25 227 GLU A N 1
ATOM 1832 C CA . GLU A 1 227 ? 45.410 -17.859 85.510 1.00 53.25 227 GLU A CA 1
ATOM 1833 C C . GLU A 1 227 ? 45.988 -16.776 84.583 1.00 53.25 227 GLU A C 1
ATOM 1835 O O . GLU A 1 227 ? 45.669 -16.816 83.371 1.00 53.25 227 GLU A O 1
#

Radius of gyration: 39.75 Å; Cα contacts (8 Å, |Δi|>4): 67; chains: 1; bounding box: 84×59×111 Å

Organism: NCBI:txid1707096

Sequence (227 aa):
MKKRRSLTFSIPNLVIALLCIYFGGWLLLNTLGLMNTTLQTSTLHYVPYGLVVLGALLLIAPFVNTKSQLGSNWLFGLISLSYGGALLTDAHHLISFGWLDIWKLWPVLIVYCGCMLLFGGRHQKKATKNHAYSNDHPDEAFDAKVFAQNLKHDIEQQIKKDMRHTEEGLRQKKDVLKQEAHQWQPNSKGQRQHEQERRQAQRENKLARFAEPNEQKTDDDSGHNKE